Protein AF-A0A0K1NMH3-F1 (afdb_monomer_lite)

Foldseek 3Di:
DDDDDDDDPDDDDDDDDDDDDDDDDPVPVVVVVVVVVVVVVVVVVVVCDWQKAFPDKDAKDKWKQALDDIDDDCNVPDPVVVVQLLCVQVPVVCSNFIKIKIKMWTWIDINVPDTWIKIKIKIFGPDPPDFDDDDDDQWDWDPVDPATWIWGWDADPRMIITITTDADWDDDPNDIDGDDDPVSCCPRPPVVCVVVGDD

pLDDT: mean 78.9, std 21.3, range [30.95, 98.0]

Organism: NCBI:txid1236517

Radius of gyration: 27.89 Å; chains: 1; bounding box: 59×49×96 Å

Secondary structure (DSSP, 8-state):
----------S-------------SHHHHHHHHHHHHHHHHHHHHHHS---EEEEEEEEEEEEEEESSSEESTTTTTS-HHHHHHHHHHHHGGGGGSEEEEEEEEEEEEETTTEEEEEEEEEEEE-SSS--PPP-----EEE-SSSS-EEEEEEEETTEEEEEEE---EEEETTEEEE---HHHHIIIIIGGGGGGG--

Sequence (199 aa):
MNKSALYIMHLTCLFCTCNAQSAFSQTTEKALLHKLDTLQTVADRKKNMPAYRILSSGQTYSLLWTGKVFSGTDNDKADTRLAKAVVKGLNSEWLKHSLKIAIKEVLVLEDSVKQTAVTIIALKSAETKWCINSFDTEYFLLDDFKSPIHAIPYFIDGNAYIVCIIPPCFIVGNEVRPYIDRKSLFENILKPLIDSLIP

Structure (mmCIF, N/CA/C/O backbone):
data_AF-A0A0K1NMH3-F1
#
_entry.id   AF-A0A0K1NMH3-F1
#
loop_
_atom_site.group_PDB
_atom_site.id
_atom_site.type_symbol
_atom_site.label_atom_id
_atom_site.label_alt_id
_atom_site.label_comp_id
_atom_site.label_asym_id
_atom_site.label_entity_id
_atom_site.label_seq_id
_atom_site.pdbx_PDB_ins_code
_atom_site.Cartn_x
_atom_site.Cartn_y
_atom_site.Cartn_z
_atom_site.occupancy
_atom_site.B_iso_or_equiv
_atom_site.auth_seq_id
_atom_site.auth_comp_id
_atom_site.auth_asym_id
_atom_site.auth_atom_id
_atom_site.pdbx_PDB_model_num
ATOM 1 N N . MET A 1 1 ? 9.951 -28.965 -74.272 1.00 30.95 1 MET A N 1
ATOM 2 C CA . MET A 1 1 ? 11.416 -29.101 -74.435 1.00 30.95 1 MET A CA 1
ATOM 3 C C . MET A 1 1 ? 12.078 -27.756 -74.164 1.00 30.95 1 MET A C 1
ATOM 5 O O . MET A 1 1 ? 11.840 -26.829 -74.917 1.00 30.95 1 MET A O 1
ATOM 9 N N . ASN A 1 2 ? 12.831 -27.699 -73.059 1.00 31.09 2 ASN A N 1
ATOM 10 C CA . ASN A 1 2 ? 13.963 -26.836 -72.674 1.00 31.09 2 ASN A CA 1
ATOM 11 C C . ASN A 1 2 ? 14.037 -25.368 -73.133 1.00 31.09 2 ASN A C 1
ATOM 13 O O . ASN A 1 2 ? 14.123 -25.098 -74.327 1.00 31.09 2 ASN A O 1
ATOM 17 N N . LYS A 1 3 ? 14.274 -24.464 -72.165 1.00 33.59 3 LYS A N 1
ATOM 18 C CA . LYS A 1 3 ? 15.582 -23.787 -71.966 1.00 33.59 3 LYS A CA 1
ATOM 19 C C . LYS A 1 3 ? 15.516 -22.780 -70.800 1.00 33.59 3 LYS A C 1
ATOM 21 O O . LYS A 1 3 ? 15.378 -21.581 -71.002 1.00 33.59 3 LYS A O 1
ATOM 26 N N . SER A 1 4 ? 15.672 -23.282 -69.576 1.00 36.75 4 SER A N 1
ATOM 27 C CA . SER A 1 4 ? 16.087 -22.483 -68.415 1.00 36.75 4 SER A CA 1
ATOM 28 C C . SER A 1 4 ? 17.576 -22.727 -68.203 1.00 36.75 4 SER A C 1
ATOM 30 O O . SER A 1 4 ? 17.943 -23.681 -67.530 1.00 36.75 4 SER A O 1
ATOM 32 N N . ALA A 1 5 ? 18.427 -21.941 -68.860 1.00 39.66 5 ALA A N 1
ATOM 33 C CA . ALA A 1 5 ? 19.861 -21.876 -68.581 1.00 39.66 5 ALA A CA 1
ATOM 34 C C . ALA A 1 5 ? 20.491 -20.782 -69.445 1.00 39.66 5 ALA A C 1
ATOM 36 O O . ALA A 1 5 ? 20.784 -21.030 -70.610 1.00 39.66 5 ALA A O 1
ATOM 37 N N . LEU A 1 6 ? 20.686 -19.589 -68.886 1.00 36.25 6 LEU A N 1
ATOM 38 C CA . LEU A 1 6 ? 21.939 -18.835 -68.992 1.00 36.25 6 LEU A CA 1
ATOM 39 C C . LEU A 1 6 ? 21.815 -17.525 -68.207 1.00 36.25 6 LEU A C 1
ATOM 41 O O . LEU A 1 6 ? 20.727 -16.982 -68.077 1.00 36.25 6 LEU A O 1
ATOM 45 N N . TYR A 1 7 ? 22.962 -17.022 -67.758 1.00 33.09 7 TYR A N 1
ATOM 46 C CA . TYR A 1 7 ? 23.167 -15.809 -66.964 1.00 33.09 7 TYR A CA 1
ATOM 47 C C . TYR A 1 7 ? 22.776 -15.906 -65.491 1.00 33.09 7 TYR A C 1
ATOM 49 O O . TYR A 1 7 ? 21.766 -15.373 -65.062 1.00 33.09 7 TYR A O 1
ATOM 57 N N . ILE A 1 8 ? 23.650 -16.534 -64.703 1.00 41.00 8 ILE A N 1
ATOM 58 C CA . ILE A 1 8 ? 24.544 -15.797 -63.791 1.00 41.00 8 ILE A CA 1
ATOM 59 C C . ILE A 1 8 ? 25.850 -16.609 -63.732 1.00 41.00 8 ILE A C 1
ATOM 61 O O . ILE A 1 8 ? 26.089 -17.432 -62.858 1.00 41.00 8 ILE A O 1
ATOM 65 N N . MET A 1 9 ? 26.680 -16.432 -64.762 1.00 33.00 9 MET A N 1
ATOM 66 C CA . MET A 1 9 ? 28.125 -16.607 -64.637 1.00 33.00 9 MET A CA 1
ATOM 67 C C . MET A 1 9 ? 28.676 -15.212 -64.376 1.00 33.00 9 MET A C 1
ATOM 69 O O . MET A 1 9 ? 28.624 -14.382 -65.274 1.00 33.00 9 MET A O 1
ATOM 73 N N . HIS A 1 10 ? 29.107 -14.957 -63.142 1.00 32.97 10 HIS A N 1
ATOM 74 C CA . HIS A 1 10 ? 30.267 -14.136 -62.776 1.00 32.97 10 HIS A CA 1
ATOM 75 C C . HIS A 1 10 ? 30.225 -13.863 -61.269 1.00 32.97 10 HIS A C 1
ATOM 77 O O . HIS A 1 10 ? 29.672 -12.858 -60.846 1.00 32.97 10 HIS A O 1
ATOM 83 N N . LEU A 1 11 ? 30.815 -14.756 -60.467 1.00 35.62 11 LEU A N 1
ATOM 84 C CA . LEU A 1 11 ? 31.850 -14.364 -59.500 1.00 35.62 11 LEU A CA 1
ATOM 85 C C . LEU A 1 11 ? 32.517 -15.609 -58.887 1.00 35.62 11 LEU A C 1
ATOM 87 O O . LEU A 1 11 ? 32.086 -16.168 -57.886 1.00 35.62 11 LEU A O 1
ATOM 91 N N . THR A 1 12 ? 33.581 -16.028 -59.575 1.00 41.44 12 THR A N 1
ATOM 92 C CA . THR A 1 12 ? 34.850 -16.528 -59.019 1.00 41.44 12 THR A CA 1
ATOM 93 C C . THR A 1 12 ? 34.825 -17.668 -57.996 1.00 41.44 12 THR A C 1
ATOM 95 O O . THR A 1 12 ? 34.778 -17.461 -56.787 1.00 41.44 12 THR A O 1
ATOM 98 N N . CYS A 1 13 ? 35.079 -18.873 -58.520 1.00 33.28 13 CYS A N 1
ATOM 99 C CA . CYS A 1 13 ? 35.951 -19.860 -57.887 1.00 33.28 13 CYS A CA 1
ATOM 100 C C . CYS A 1 13 ? 37.308 -19.239 -57.519 1.00 33.28 13 CYS A C 1
ATOM 102 O O . CYS A 1 13 ? 38.044 -18.812 -58.403 1.00 33.28 13 CYS A O 1
ATOM 104 N N . LEU A 1 14 ? 37.618 -19.256 -56.227 1.00 44.34 14 LEU A N 1
ATOM 105 C CA . LEU A 1 14 ? 38.927 -19.297 -55.560 1.00 44.34 14 LEU A CA 1
ATOM 106 C C . LEU A 1 14 ? 38.507 -19.398 -54.081 1.00 44.34 14 LEU A C 1
ATOM 108 O O . LEU A 1 14 ? 37.967 -18.443 -53.546 1.00 44.34 14 LEU A O 1
ATOM 112 N N . PHE A 1 15 ? 38.486 -20.551 -53.416 1.00 36.25 15 PHE A N 1
ATOM 113 C CA . PHE A 1 15 ? 39.602 -21.446 -53.156 1.00 36.25 15 PHE A CA 1
ATOM 114 C C . PHE A 1 15 ? 39.103 -22.877 -52.905 1.00 36.25 15 PHE A C 1
ATOM 116 O O . PHE A 1 15 ? 38.192 -23.106 -52.111 1.00 36.25 15 PHE A O 1
ATOM 123 N N . CYS A 1 16 ? 39.758 -23.842 -53.545 1.00 36.56 16 CYS A N 1
ATOM 124 C CA . CYS A 1 16 ? 39.821 -25.219 -53.075 1.00 36.56 16 CYS A CA 1
ATOM 125 C C . CYS A 1 16 ? 40.961 -25.310 -52.056 1.00 36.56 16 CYS A C 1
ATOM 127 O O . CYS A 1 16 ? 42.100 -25.065 -52.434 1.00 36.56 16 CYS A O 1
ATOM 129 N N . THR A 1 17 ? 40.667 -25.743 -50.832 1.00 35.31 17 THR A N 1
ATOM 130 C CA . THR A 1 17 ? 41.408 -26.824 -50.162 1.00 35.31 17 THR A CA 1
ATOM 131 C C . THR A 1 17 ? 40.507 -27.463 -49.108 1.00 35.31 17 THR A C 1
ATOM 133 O O . THR A 1 17 ? 40.012 -26.816 -48.188 1.00 35.31 17 THR A O 1
ATOM 136 N N . CYS A 1 18 ? 40.279 -28.766 -49.272 1.00 42.31 18 CYS A N 1
ATOM 137 C CA . CYS A 1 18 ? 39.808 -29.644 -48.214 1.00 42.31 18 CYS A CA 1
ATOM 138 C C . CYS A 1 18 ? 40.742 -29.537 -47.009 1.00 42.31 18 CYS A C 1
ATOM 140 O O . CYS A 1 18 ? 41.928 -29.808 -47.150 1.00 42.31 18 CYS A O 1
ATOM 142 N N . ASN A 1 19 ? 40.173 -29.280 -45.836 1.00 38.66 19 ASN A N 1
ATOM 143 C CA . ASN A 1 19 ? 40.664 -29.836 -44.585 1.00 38.66 19 ASN A CA 1
ATOM 144 C C . ASN A 1 19 ? 39.464 -30.477 -43.890 1.00 38.66 19 ASN A C 1
ATOM 146 O O . ASN A 1 19 ? 38.510 -29.802 -43.507 1.00 38.66 19 ASN A O 1
ATOM 150 N N . ALA A 1 20 ? 39.490 -31.803 -43.779 1.00 48.16 20 ALA A N 1
ATOM 151 C CA . ALA A 1 20 ? 38.639 -32.512 -42.845 1.00 48.16 20 ALA A CA 1
ATOM 152 C C . ALA A 1 20 ? 39.034 -32.058 -41.434 1.00 48.16 20 ALA A C 1
ATOM 154 O O . ALA A 1 20 ? 40.148 -32.334 -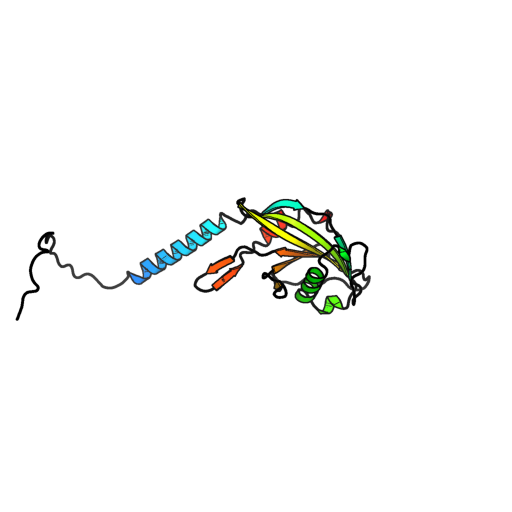40.994 1.00 48.16 20 ALA A O 1
ATOM 155 N N . GLN A 1 21 ? 38.150 -31.349 -40.731 1.00 38.31 21 GLN A N 1
ATOM 156 C CA . GLN A 1 21 ? 38.371 -31.040 -39.323 1.00 38.31 21 GLN A CA 1
ATOM 157 C C . GLN A 1 21 ? 37.042 -30.991 -38.565 1.00 38.31 21 GLN A C 1
ATOM 159 O O . GLN A 1 21 ? 36.255 -30.059 -38.686 1.00 38.31 21 GLN A O 1
ATOM 164 N N . SER A 1 22 ? 36.811 -32.080 -37.828 1.00 36.53 22 SER A N 1
ATOM 165 C CA . SER A 1 22 ? 36.022 -32.180 -36.597 1.00 36.53 22 SER A CA 1
ATOM 166 C C . SER A 1 22 ? 34.743 -31.339 -36.509 1.00 36.53 22 SER A C 1
ATOM 168 O O . SER A 1 22 ? 34.738 -30.212 -36.016 1.00 36.53 22 SER A O 1
ATOM 170 N N . ALA A 1 23 ? 33.618 -31.974 -36.836 1.00 45.12 23 ALA A N 1
ATOM 171 C CA . ALA A 1 23 ? 32.347 -31.649 -36.210 1.00 45.12 23 ALA A CA 1
ATOM 172 C C . ALA A 1 23 ? 32.451 -31.960 -34.709 1.00 45.12 23 ALA A C 1
ATOM 174 O O . ALA A 1 23 ? 32.312 -33.110 -34.322 1.00 45.12 23 ALA A O 1
ATOM 175 N N . PHE A 1 24 ? 32.755 -30.960 -33.881 1.00 39.62 24 PHE A N 1
ATOM 176 C CA . PHE A 1 24 ? 32.316 -30.852 -32.486 1.00 39.62 24 PHE A CA 1
ATOM 177 C C . PHE A 1 24 ? 32.713 -29.467 -31.947 1.00 39.62 24 PHE A C 1
ATOM 179 O O . PHE A 1 24 ? 33.855 -29.049 -32.119 1.00 39.62 24 PHE A O 1
ATOM 186 N N . SER A 1 25 ? 31.782 -28.804 -31.248 1.00 42.34 25 SER A N 1
ATOM 187 C CA . SER A 1 25 ? 31.969 -27.620 -30.370 1.00 42.34 25 SER A CA 1
ATOM 188 C C . SER A 1 25 ? 31.451 -26.238 -30.816 1.00 42.34 25 SER A C 1
ATOM 190 O O . SER A 1 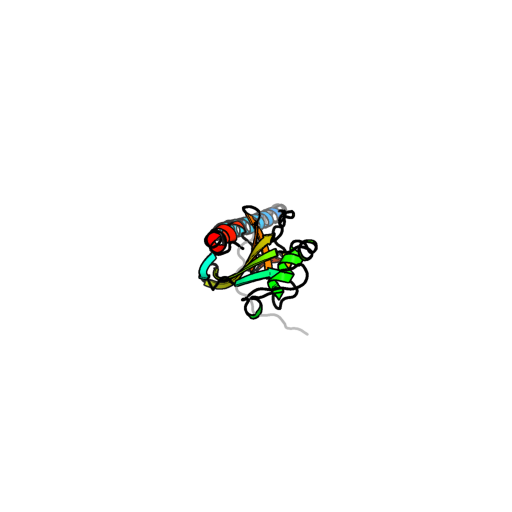25 ? 31.673 -25.277 -30.091 1.00 42.34 25 SER A O 1
ATOM 192 N N . GLN A 1 26 ? 30.659 -26.092 -31.888 1.00 44.09 26 GLN A N 1
ATOM 193 C CA . GLN A 1 26 ? 29.992 -24.793 -32.162 1.00 44.09 26 GLN A CA 1
ATOM 194 C C . GLN A 1 26 ? 28.705 -24.551 -31.350 1.00 44.09 26 GLN A C 1
ATOM 196 O O . GLN A 1 26 ? 28.227 -23.418 -31.258 1.00 44.09 26 GLN A O 1
ATOM 201 N N . THR A 1 27 ? 28.130 -25.587 -30.736 1.00 43.34 27 THR A N 1
ATOM 202 C CA . THR A 1 27 ? 26.895 -25.460 -29.942 1.00 43.34 27 THR A CA 1
ATOM 203 C C . THR A 1 27 ? 27.167 -24.848 -28.567 1.00 43.34 27 THR A C 1
ATOM 205 O O . THR A 1 27 ? 26.376 -24.047 -28.075 1.00 43.34 27 THR A O 1
ATOM 208 N N . THR A 1 28 ? 28.311 -25.180 -27.963 1.00 44.34 28 THR A N 1
ATOM 209 C CA . THR A 1 28 ? 28.691 -24.714 -26.623 1.00 44.34 28 THR A CA 1
ATOM 210 C C . THR A 1 28 ? 29.137 -23.256 -26.642 1.00 44.34 28 THR A C 1
ATOM 212 O O . THR A 1 28 ? 28.771 -22.503 -25.750 1.00 44.34 28 THR A O 1
ATOM 215 N N . GLU A 1 29 ? 29.858 -22.833 -27.683 1.00 40.50 29 GLU A N 1
ATOM 216 C CA . GLU A 1 29 ? 30.345 -21.458 -27.836 1.00 40.50 29 GLU A CA 1
ATOM 217 C C . GLU A 1 29 ? 29.200 -20.467 -28.093 1.00 40.50 29 GLU A C 1
ATOM 219 O O . GLU A 1 29 ? 29.128 -19.436 -27.433 1.00 40.50 29 GLU A O 1
ATOM 224 N N . LYS A 1 30 ? 28.226 -20.814 -28.949 1.00 52.22 30 LYS A N 1
ATOM 225 C CA . LYS A 1 30 ? 27.013 -19.998 -29.149 1.00 52.22 30 LYS A CA 1
ATOM 226 C C . LYS A 1 30 ? 26.133 -19.934 -27.900 1.00 52.22 30 LYS A C 1
ATOM 228 O O . LYS A 1 30 ? 25.586 -18.878 -27.596 1.00 52.22 30 LYS A O 1
ATOM 233 N N . ALA A 1 31 ? 26.010 -21.036 -27.160 1.00 52.66 31 ALA A N 1
ATOM 234 C CA . ALA A 1 31 ? 25.275 -21.056 -25.896 1.00 52.66 31 ALA A CA 1
ATOM 235 C C . ALA A 1 31 ? 25.989 -20.251 -24.796 1.00 52.66 31 ALA A C 1
ATOM 237 O O . ALA A 1 31 ? 25.326 -19.594 -23.995 1.00 52.66 31 ALA A O 1
ATOM 238 N N . LEU A 1 32 ? 27.325 -20.272 -24.766 1.00 50.97 32 LEU A N 1
ATOM 239 C CA . LEU A 1 32 ? 28.142 -19.460 -23.864 1.00 50.97 32 LEU A CA 1
ATOM 240 C C . LEU A 1 32 ? 28.076 -17.979 -24.226 1.00 50.97 32 LEU A C 1
ATOM 242 O O . LEU A 1 32 ? 27.882 -17.177 -23.323 1.00 50.97 32 LEU A O 1
ATOM 246 N N . LEU A 1 33 ? 28.151 -17.628 -25.512 1.00 52.62 33 LEU A N 1
ATOM 247 C CA . LEU A 1 33 ? 27.978 -16.261 -26.007 1.00 52.62 33 LEU A CA 1
ATOM 248 C C . LEU A 1 33 ? 26.583 -15.728 -25.697 1.00 52.62 33 LEU A C 1
ATOM 250 O O . LEU A 1 33 ? 26.479 -14.644 -25.149 1.00 52.62 33 LEU A O 1
ATOM 254 N N . HIS A 1 34 ? 25.524 -16.506 -25.936 1.00 50.47 34 HIS A N 1
ATOM 255 C CA . HIS A 1 34 ? 24.163 -16.108 -25.573 1.00 50.47 34 HIS A CA 1
ATOM 256 C C . HIS A 1 34 ? 24.005 -15.948 -24.056 1.00 50.47 34 HIS A C 1
ATOM 258 O O . HIS A 1 34 ? 23.358 -15.009 -23.602 1.00 50.47 34 HIS A O 1
ATOM 264 N N . LYS A 1 35 ? 24.603 -16.840 -23.251 1.00 51.78 35 LYS A N 1
ATOM 265 C CA . LYS A 1 35 ? 24.610 -16.709 -21.786 1.00 51.78 35 LYS A CA 1
ATOM 266 C C . LYS A 1 35 ? 25.369 -15.467 -21.331 1.00 51.78 35 LYS A C 1
ATOM 268 O O . LYS A 1 35 ? 24.862 -14.769 -20.460 1.00 51.78 35 LYS A O 1
ATOM 273 N N . LEU A 1 36 ? 26.526 -15.180 -21.923 1.00 51.53 36 LEU A N 1
ATOM 274 C CA . LEU A 1 36 ? 27.302 -13.966 -21.677 1.00 51.53 36 LEU A CA 1
ATOM 275 C C . LEU A 1 36 ? 26.504 -12.729 -22.072 1.00 51.53 36 LEU A C 1
ATOM 277 O O . LEU A 1 36 ? 26.330 -11.881 -21.217 1.00 51.53 36 LEU A O 1
ATOM 281 N N . ASP A 1 37 ? 25.905 -12.683 -23.260 1.00 48.38 37 ASP A N 1
ATOM 282 C CA . ASP A 1 37 ? 25.057 -11.572 -23.710 1.00 48.38 37 ASP A CA 1
ATOM 283 C C . ASP A 1 37 ? 23.862 -11.357 -22.779 1.00 48.38 37 ASP A C 1
ATOM 285 O O . ASP A 1 37 ? 23.578 -10.222 -22.401 1.00 48.38 37 ASP A O 1
ATOM 289 N N . THR A 1 38 ? 23.187 -12.427 -22.334 1.00 53.00 38 THR A N 1
ATOM 290 C CA . THR A 1 38 ? 22.116 -12.314 -21.327 1.00 53.00 38 THR A CA 1
ATOM 291 C C . THR A 1 38 ? 22.635 -11.867 -19.963 1.00 53.00 38 THR A C 1
ATOM 293 O O . THR A 1 38 ? 21.977 -11.076 -19.299 1.00 53.00 38 THR A O 1
ATOM 296 N N . LEU A 1 39 ? 23.813 -12.321 -19.528 1.00 50.88 39 LEU A N 1
ATOM 297 C CA . LEU A 1 39 ? 24.428 -11.884 -18.272 1.00 50.88 39 LEU A CA 1
ATOM 298 C C . LEU A 1 39 ? 24.911 -10.435 -18.352 1.00 50.88 39 LEU A C 1
ATOM 300 O O . LEU A 1 39 ? 24.827 -9.726 -17.356 1.00 50.88 39 LEU A O 1
ATOM 304 N N . GLN A 1 40 ? 25.361 -9.987 -19.520 1.00 50.69 40 GLN A N 1
ATOM 305 C CA . GLN A 1 40 ? 25.847 -8.639 -19.786 1.00 50.69 40 GLN A CA 1
ATOM 306 C C . GLN A 1 40 ? 24.678 -7.670 -19.933 1.00 50.69 40 GLN A C 1
ATOM 308 O O . GLN A 1 40 ? 24.672 -6.651 -19.263 1.00 50.69 40 GLN A O 1
ATOM 313 N N . THR A 1 41 ? 23.599 -8.038 -20.633 1.00 52.19 41 THR A N 1
ATOM 314 C CA . THR A 1 41 ? 22.342 -7.266 -20.594 1.00 52.19 41 THR A CA 1
ATOM 315 C C . THR A 1 41 ? 21.720 -7.242 -19.204 1.00 52.19 41 THR A C 1
ATOM 317 O O . THR A 1 41 ? 21.183 -6.212 -18.814 1.00 52.19 41 THR A O 1
ATOM 320 N N . VAL A 1 42 ? 21.796 -8.319 -18.417 1.00 50.22 42 VAL A N 1
ATOM 321 C CA . VAL A 1 42 ? 21.357 -8.302 -17.012 1.00 50.22 42 VAL A CA 1
ATOM 322 C C . VAL A 1 42 ? 22.275 -7.425 -16.154 1.00 50.22 42 VAL A C 1
ATOM 324 O O . VAL A 1 42 ? 21.762 -6.682 -15.326 1.00 50.22 42 VAL A O 1
ATOM 327 N N . ALA A 1 43 ? 23.596 -7.450 -16.353 1.00 49.50 43 ALA A N 1
ATOM 328 C CA . ALA A 1 43 ? 24.564 -6.630 -15.619 1.00 49.50 43 ALA A CA 1
ATOM 329 C C . ALA A 1 43 ? 24.472 -5.138 -15.983 1.00 49.50 43 ALA A C 1
ATOM 331 O O . ALA A 1 43 ? 24.452 -4.295 -15.088 1.00 49.50 43 ALA A O 1
ATOM 332 N N . ASP A 1 44 ? 24.319 -4.810 -17.265 1.00 47.91 44 ASP A N 1
ATOM 333 C CA . ASP A 1 44 ? 24.109 -3.451 -17.766 1.00 47.91 44 ASP A CA 1
ATOM 334 C C . ASP A 1 44 ? 22.732 -2.914 -17.345 1.00 47.91 44 ASP A C 1
ATOM 336 O O . ASP A 1 44 ? 22.615 -1.754 -16.952 1.00 47.91 44 ASP A O 1
ATOM 340 N N . ARG A 1 45 ? 21.695 -3.766 -17.282 1.00 51.56 45 ARG A N 1
ATOM 341 C CA . ARG A 1 45 ? 20.391 -3.411 -16.681 1.00 51.56 45 ARG A CA 1
ATOM 342 C C . ARG A 1 45 ? 20.445 -3.293 -15.157 1.00 51.56 45 ARG A C 1
ATOM 344 O O . ARG A 1 45 ? 19.691 -2.514 -14.592 1.00 51.56 45 ARG A O 1
ATOM 351 N N . LYS A 1 46 ? 21.349 -4.005 -14.476 1.00 46.84 46 LYS A N 1
ATOM 352 C CA . LYS A 1 46 ? 21.608 -3.826 -13.034 1.00 46.84 46 LYS A CA 1
ATOM 353 C C . LYS A 1 46 ? 22.337 -2.509 -12.742 1.00 46.84 46 LYS A C 1
ATOM 355 O O . LYS A 1 46 ? 22.232 -1.996 -11.633 1.00 46.84 46 LYS A O 1
ATOM 360 N N . LYS A 1 47 ? 23.063 -1.968 -13.727 1.00 47.69 47 LYS A N 1
ATOM 361 C CA . LYS A 1 47 ? 23.737 -0.663 -13.661 1.00 47.69 47 LYS A CA 1
ATOM 362 C C . LYS A 1 47 ? 22.769 0.511 -13.877 1.00 47.69 47 LYS A C 1
ATOM 364 O O . LYS A 1 47 ? 23.021 1.591 -13.354 1.00 47.69 47 LYS A O 1
ATOM 369 N N . ASN A 1 48 ? 21.641 0.268 -14.551 1.00 51.19 48 ASN A N 1
ATOM 370 C CA . ASN A 1 48 ? 20.539 1.214 -14.756 1.00 51.19 48 ASN A CA 1
ATOM 371 C C . ASN A 1 48 ? 19.317 0.806 -13.917 1.00 51.19 48 ASN A C 1
ATOM 373 O O . ASN A 1 48 ? 18.282 0.390 -14.430 1.00 51.19 48 ASN A O 1
ATOM 377 N N . MET A 1 49 ? 19.486 0.874 -12.601 1.00 52.06 49 MET A N 1
ATOM 378 C CA . MET A 1 49 ? 18.411 0.736 -11.619 1.00 52.06 49 MET A CA 1
ATOM 379 C C . MET A 1 49 ? 17.382 1.852 -11.863 1.00 52.06 49 MET A C 1
ATOM 381 O O . MET A 1 49 ? 17.826 3.002 -11.950 1.00 52.06 49 MET A O 1
ATOM 385 N N . PRO A 1 50 ? 16.062 1.585 -11.975 1.00 59.62 50 PRO A N 1
ATOM 386 C CA . PRO A 1 50 ? 15.131 2.641 -12.281 1.00 59.62 50 PRO A CA 1
ATOM 387 C C . PRO A 1 50 ? 15.133 3.677 -11.181 1.00 59.62 50 PRO A C 1
ATOM 389 O O . PRO A 1 50 ? 14.799 3.418 -10.015 1.00 59.62 50 PRO A O 1
ATOM 392 N N . ALA A 1 51 ? 15.598 4.855 -11.569 1.00 75.06 51 ALA A N 1
ATOM 393 C CA . ALA A 1 51 ? 15.703 5.986 -10.685 1.00 75.06 51 ALA A CA 1
ATOM 394 C C . ALA A 1 51 ? 14.308 6.591 -10.597 1.00 75.06 51 ALA A C 1
ATOM 396 O O . ALA A 1 51 ? 13.872 7.311 -11.495 1.00 75.06 51 ALA A O 1
ATOM 397 N N . TYR A 1 52 ? 13.593 6.264 -9.524 1.00 87.06 52 TYR A N 1
ATOM 398 C CA . TYR A 1 52 ? 12.399 7.006 -9.167 1.00 87.06 52 TYR A CA 1
ATOM 399 C C . TYR A 1 52 ? 12.814 8.339 -8.562 1.00 87.06 52 TYR A C 1
ATOM 401 O O . TYR A 1 52 ? 13.696 8.404 -7.707 1.00 87.06 52 TYR A O 1
ATOM 409 N N . ARG A 1 53 ? 12.153 9.411 -8.980 1.00 90.06 53 ARG A N 1
ATOM 410 C CA . ARG A 1 53 ? 12.270 10.723 -8.352 1.00 90.06 53 ARG A CA 1
ATOM 411 C C . ARG A 1 53 ? 10.884 11.311 -8.170 1.00 90.06 53 ARG A C 1
ATOM 413 O O . ARG A 1 53 ? 10.120 11.391 -9.125 1.00 90.06 53 ARG A O 1
ATOM 420 N N . ILE A 1 54 ? 10.573 11.775 -6.966 1.00 93.94 54 ILE A N 1
ATOM 421 C CA . ILE A 1 54 ? 9.322 12.491 -6.709 1.00 93.94 54 ILE A CA 1
ATOM 422 C C . ILE A 1 54 ? 9.335 13.809 -7.500 1.00 93.94 54 ILE A C 1
ATOM 424 O O . ILE A 1 54 ? 10.271 14.604 -7.388 1.00 93.94 54 ILE A O 1
ATOM 428 N N . LEU A 1 55 ? 8.304 14.029 -8.316 1.00 93.75 55 LEU A N 1
ATOM 429 C CA . LEU A 1 55 ? 8.056 15.302 -8.998 1.00 93.75 55 LEU A CA 1
ATOM 430 C C . LEU A 1 55 ? 7.151 16.193 -8.160 1.00 93.75 55 LEU A C 1
ATOM 432 O O . LEU A 1 55 ? 7.432 17.373 -7.967 1.00 93.75 55 LEU A O 1
ATOM 436 N N . SER A 1 56 ? 6.072 15.611 -7.654 1.00 93.31 56 SER A N 1
ATOM 437 C CA . SER A 1 56 ? 5.132 16.270 -6.763 1.00 93.31 56 SER A CA 1
ATOM 438 C C . SER A 1 56 ? 4.437 15.237 -5.887 1.00 93.31 56 SER A C 1
ATOM 440 O O . SER A 1 56 ? 4.386 14.046 -6.201 1.00 93.31 56 SER A O 1
ATOM 442 N N . SER A 1 57 ? 3.902 15.702 -4.764 1.00 92.81 57 SER A N 1
ATOM 443 C CA . SER A 1 57 ? 3.045 14.892 -3.909 1.00 92.81 57 SER A CA 1
ATOM 444 C C . SER A 1 57 ? 1.798 15.687 -3.560 1.00 92.81 57 SER A C 1
ATOM 446 O O . SER A 1 57 ? 1.878 16.888 -3.293 1.00 92.81 57 SER A O 1
ATOM 448 N N . GLY A 1 58 ? 0.648 15.026 -3.634 1.00 88.31 58 GLY A N 1
A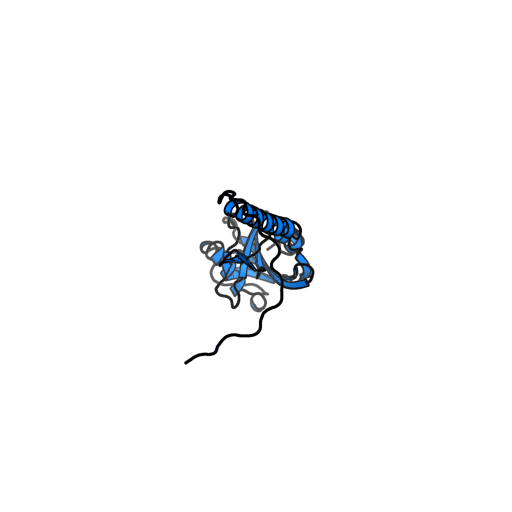TOM 449 C CA . GLY A 1 58 ? -0.640 15.620 -3.316 1.00 88.31 58 GLY A CA 1
ATOM 450 C C . GLY A 1 58 ? -0.875 15.740 -1.812 1.00 88.31 58 GLY A C 1
ATOM 451 O O . GLY A 1 58 ? -0.029 15.388 -0.976 1.00 88.31 58 GLY A O 1
ATOM 452 N N . GLN A 1 59 ? -2.069 16.217 -1.466 1.00 91.12 59 GLN A N 1
ATOM 453 C CA . GLN A 1 59 ? -2.563 16.185 -0.094 1.00 91.12 59 GLN A CA 1
ATOM 454 C C . GLN A 1 59 ? -2.630 14.734 0.416 1.00 91.12 59 GLN A C 1
ATOM 456 O O . GLN A 1 59 ? -2.872 13.803 -0.349 1.00 91.12 59 GLN A O 1
ATOM 461 N N . THR A 1 60 ? -2.383 14.549 1.713 1.00 93.56 60 THR A N 1
ATOM 462 C CA . THR A 1 60 ? -2.642 13.276 2.393 1.00 93.56 60 THR A CA 1
ATOM 463 C C . THR A 1 60 ? -4.104 13.254 2.836 1.00 93.56 60 THR A C 1
ATOM 465 O O . THR A 1 60 ? -4.546 14.184 3.511 1.00 93.56 60 THR A O 1
ATOM 468 N N . TYR A 1 61 ? -4.835 12.206 2.466 1.00 93.12 61 TYR A N 1
ATOM 469 C CA . TYR A 1 61 ? -6.217 11.976 2.882 1.00 93.12 61 TYR A CA 1
ATOM 470 C C . TYR A 1 61 ? -6.267 10.972 4.024 1.00 93.12 61 TYR A C 1
ATOM 472 O O . TYR A 1 61 ? -5.648 9.909 3.931 1.00 93.12 61 TYR A O 1
ATOM 480 N N . SER A 1 62 ? -7.038 11.279 5.064 1.00 93.62 62 SER A N 1
ATOM 481 C CA . SER A 1 62 ? -7.159 10.418 6.241 1.00 93.62 62 SER A CA 1
ATOM 482 C C . SER A 1 62 ? -8.525 9.743 6.296 1.00 93.62 62 SER A C 1
ATOM 484 O O . SER A 1 62 ? -9.572 10.390 6.246 1.00 93.62 62 SER A O 1
ATOM 486 N N . LEU A 1 63 ? -8.516 8.422 6.450 1.00 93.62 63 LEU A N 1
ATOM 487 C CA . LEU A 1 63 ? -9.701 7.581 6.538 1.00 93.62 63 LEU A CA 1
ATOM 488 C C . LEU A 1 63 ? -9.667 6.727 7.804 1.00 93.62 63 LEU A C 1
ATOM 490 O O . LEU A 1 63 ? -8.614 6.283 8.265 1.00 93.62 63 LEU A O 1
ATOM 494 N N . LEU A 1 64 ? -10.854 6.427 8.317 1.00 94.75 64 LEU A N 1
ATOM 495 C CA . LEU A 1 64 ? -11.064 5.430 9.355 1.00 94.75 64 LEU A CA 1
ATOM 496 C C . LEU A 1 64 ? -11.928 4.299 8.797 1.00 94.75 64 LEU A C 1
ATOM 498 O O . LEU A 1 64 ? -13.111 4.491 8.503 1.00 94.75 64 LEU A O 1
ATOM 502 N N . TRP A 1 65 ? -11.351 3.107 8.685 1.00 95.56 65 TRP A N 1
ATOM 503 C CA . TRP A 1 65 ? -12.101 1.877 8.453 1.00 95.56 65 TRP A CA 1
ATOM 504 C C . TRP A 1 65 ? -12.605 1.337 9.792 1.00 95.56 65 TRP A C 1
ATOM 506 O O . TRP A 1 65 ? -11.828 1.168 10.723 1.00 95.56 65 TRP A O 1
ATOM 516 N N . THR A 1 66 ? -13.903 1.058 9.890 1.00 92.88 66 THR A N 1
ATOM 517 C CA . THR A 1 66 ? -14.577 0.654 11.145 1.00 92.88 66 THR A CA 1
ATOM 518 C C . THR A 1 66 ? -14.816 -0.855 11.261 1.00 92.88 66 THR A C 1
ATOM 520 O O . THR A 1 66 ? -15.648 -1.302 12.048 1.00 92.88 66 THR A O 1
ATOM 523 N N . GLY A 1 67 ? -14.187 -1.660 10.404 1.00 88.94 67 GLY A N 1
ATOM 524 C CA . GLY A 1 67 ? -14.520 -3.080 10.249 1.00 88.94 67 GLY A CA 1
ATOM 525 C C . GLY A 1 67 ? -15.688 -3.349 9.283 1.00 88.94 67 GLY A C 1
ATOM 526 O O . GLY A 1 67 ? -15.977 -4.495 8.943 1.00 88.94 67 GLY A O 1
ATOM 527 N N . LYS A 1 68 ? -16.399 -2.299 8.844 1.00 89.56 68 LYS A N 1
ATOM 528 C CA . LYS A 1 68 ? -17.582 -2.412 7.968 1.00 89.56 68 LYS A CA 1
ATOM 529 C C . LYS A 1 68 ? -17.630 -1.350 6.882 1.00 89.56 68 LYS A C 1
ATOM 531 O O . LYS A 1 68 ? -17.917 -1.663 5.727 1.00 89.56 68 LYS A O 1
ATOM 536 N N . VAL A 1 69 ? -17.383 -0.099 7.262 1.00 92.12 69 VAL A N 1
ATOM 537 C CA . VAL A 1 69 ? -17.479 1.061 6.372 1.00 92.12 69 VAL A CA 1
ATOM 538 C C . VAL A 1 69 ? -16.329 2.025 6.619 1.00 92.12 69 VAL A C 1
ATOM 540 O O . VAL A 1 69 ? -15.781 2.087 7.725 1.00 92.12 69 VAL A O 1
ATOM 543 N N . PHE A 1 70 ? -15.982 2.784 5.582 1.00 92.38 70 PHE A N 1
ATOM 544 C CA . PHE A 1 70 ? -15.103 3.934 5.722 1.00 92.38 70 PHE A CA 1
ATOM 545 C C . PHE A 1 70 ? -15.865 5.111 6.331 1.00 92.38 70 PHE A C 1
ATOM 547 O O . PHE A 1 70 ? -17.052 5.314 6.072 1.00 92.38 70 PHE A O 1
ATOM 554 N N . SER A 1 71 ? -15.158 5.871 7.153 1.00 88.19 71 SER A N 1
ATOM 555 C CA . SER A 1 71 ? -15.617 7.076 7.830 1.00 88.19 71 SER A CA 1
ATOM 556 C C . SER A 1 71 ? -14.477 8.094 7.866 1.00 88.19 71 SER A C 1
ATOM 558 O O . SER A 1 71 ? -13.319 7.742 7.631 1.00 88.19 71 SER A O 1
ATOM 560 N N . GLY A 1 72 ? -14.801 9.354 8.147 1.00 79.06 72 GLY A N 1
ATOM 561 C CA . GLY A 1 72 ? -13.841 10.458 8.147 1.00 79.06 72 GLY A CA 1
ATOM 562 C C . GLY A 1 72 ? -14.219 11.555 7.157 1.00 79.06 72 GLY A C 1
ATOM 563 O O . GLY A 1 72 ? -15.141 11.400 6.357 1.00 79.06 72 GLY A O 1
ATOM 564 N N . THR A 1 73 ? -13.513 12.678 7.243 1.00 77.00 73 THR A N 1
ATOM 565 C CA . THR A 1 73 ? -13.787 13.893 6.460 1.00 77.00 73 THR A CA 1
ATOM 566 C C . THR A 1 73 ? -13.347 13.801 5.004 1.00 77.00 73 THR A C 1
ATOM 568 O O . THR A 1 73 ? -13.848 14.571 4.196 1.00 77.00 73 THR A O 1
ATOM 571 N N . ASP A 1 74 ? -12.439 12.877 4.673 1.00 85.31 74 ASP A N 1
ATOM 572 C CA . ASP A 1 74 ? -11.905 12.703 3.314 1.00 85.31 74 ASP A CA 1
ATOM 573 C C . ASP A 1 74 ? -12.473 11.468 2.594 1.00 85.31 74 ASP A C 1
ATOM 575 O O . ASP A 1 74 ? -11.966 11.058 1.550 1.00 85.31 74 ASP A O 1
ATOM 579 N N . ASN A 1 75 ? -13.521 10.849 3.147 1.00 78.31 75 ASN A N 1
ATOM 580 C CA . ASN A 1 75 ? -14.104 9.611 2.619 1.00 78.31 75 ASN A CA 1
ATOM 581 C C . ASN A 1 75 ? -14.647 9.750 1.185 1.00 78.31 75 ASN A C 1
ATOM 583 O O . ASN A 1 75 ? -14.682 8.782 0.433 1.00 78.31 75 ASN A O 1
ATOM 587 N N . ASP A 1 76 ? -15.069 10.953 0.809 1.00 79.94 76 ASP A N 1
ATOM 588 C CA . ASP A 1 76 ? -15.558 11.313 -0.522 1.00 79.94 76 ASP A CA 1
ATOM 589 C C . ASP A 1 76 ? -14.437 11.668 -1.515 1.00 79.94 76 ASP A C 1
ATOM 591 O O . ASP A 1 76 ? -14.674 11.673 -2.722 1.00 79.94 76 ASP A O 1
ATOM 595 N N . LYS A 1 77 ? -13.222 11.947 -1.025 1.00 85.38 77 LYS A N 1
ATOM 596 C CA . LYS A 1 77 ? -12.070 12.382 -1.837 1.00 85.38 77 LYS A CA 1
ATOM 597 C C . LYS A 1 77 ? -11.049 11.279 -2.075 1.00 85.38 77 LYS A C 1
ATOM 599 O O . LYS A 1 77 ? -10.377 11.274 -3.101 1.00 85.38 77 LYS A O 1
ATOM 604 N N . ALA A 1 78 ? -10.899 10.376 -1.115 1.00 87.31 78 ALA A N 1
ATOM 605 C CA . ALA A 1 78 ? -9.892 9.330 -1.154 1.00 87.31 78 ALA A CA 1
ATOM 606 C C . ALA A 1 78 ? -10.369 8.098 -1.944 1.00 87.31 78 ALA A C 1
ATOM 608 O O . ALA A 1 78 ? -11.554 7.758 -1.937 1.00 87.31 78 ALA A O 1
ATOM 609 N N . ASP A 1 79 ? -9.440 7.358 -2.559 1.00 90.81 79 ASP A N 1
ATOM 610 C CA . ASP A 1 79 ? -9.759 6.095 -3.238 1.00 90.81 79 ASP A CA 1
ATOM 611 C C . ASP A 1 79 ? -10.005 4.958 -2.225 1.00 90.81 79 ASP A C 1
ATOM 613 O O . ASP A 1 79 ? -9.155 4.111 -1.930 1.00 90.81 79 ASP A O 1
ATOM 617 N N . THR A 1 80 ? -11.214 4.946 -1.665 1.00 93.12 80 THR A N 1
ATOM 618 C CA . THR A 1 80 ? -11.678 3.939 -0.699 1.00 93.12 80 THR A CA 1
ATOM 619 C C . THR A 1 80 ? -11.734 2.533 -1.297 1.00 93.12 80 THR A C 1
ATOM 621 O O . THR A 1 80 ? -11.558 1.541 -0.581 1.00 93.12 80 THR A O 1
ATOM 624 N N . ARG A 1 81 ? -11.941 2.417 -2.616 1.00 93.81 81 ARG A N 1
ATOM 625 C CA . ARG A 1 81 ? -11.939 1.133 -3.322 1.00 93.81 81 ARG A CA 1
ATOM 626 C C . ARG A 1 81 ? -10.532 0.549 -3.345 1.00 93.81 81 ARG A C 1
ATOM 628 O O . ARG A 1 81 ? -10.375 -0.623 -2.999 1.00 93.81 81 ARG A O 1
ATOM 635 N N . LEU A 1 82 ? -9.528 1.352 -3.696 1.00 94.69 82 LEU A N 1
ATOM 636 C CA . LEU A 1 82 ? -8.123 0.954 -3.659 1.00 94.69 82 LEU A CA 1
ATOM 637 C C . LEU A 1 82 ? -7.679 0.598 -2.241 1.00 94.69 82 LEU A C 1
ATOM 639 O O . LEU A 1 82 ? -7.119 -0.479 -2.042 1.00 94.69 82 LEU A O 1
ATOM 643 N N . ALA A 1 83 ? -8.011 1.422 -1.245 1.00 95.31 83 ALA A N 1
ATOM 644 C CA . ALA A 1 83 ? -7.699 1.124 0.153 1.00 95.31 83 ALA A CA 1
ATOM 645 C C . ALA A 1 83 ? -8.274 -0.225 0.602 1.00 95.31 83 ALA A C 1
ATOM 647 O O . ALA A 1 83 ? -7.562 -1.053 1.172 1.00 95.31 83 ALA A O 1
ATOM 648 N N . LYS A 1 84 ? -9.550 -0.493 0.297 1.00 95.00 84 LYS A N 1
ATOM 649 C CA . LYS A 1 84 ? -10.192 -1.767 0.645 1.00 95.00 84 LYS A CA 1
ATOM 650 C C . LYS A 1 84 ? -9.542 -2.953 -0.067 1.00 95.00 84 LYS A C 1
ATOM 652 O O . LYS A 1 84 ? -9.359 -4.000 0.553 1.00 95.00 84 LYS A O 1
ATOM 657 N N . ALA A 1 85 ? -9.203 -2.795 -1.346 1.00 95.50 85 ALA A N 1
ATOM 658 C CA . ALA A 1 85 ? -8.542 -3.830 -2.133 1.00 95.50 85 ALA A CA 1
ATOM 659 C C . ALA A 1 85 ? -7.144 -4.151 -1.581 1.00 95.50 85 ALA A C 1
ATOM 661 O O . ALA A 1 85 ? -6.813 -5.323 -1.417 1.00 95.50 85 ALA A O 1
ATOM 662 N N . VAL A 1 86 ? -6.370 -3.129 -1.197 1.00 96.19 86 VAL A N 1
ATOM 663 C CA . VAL A 1 86 ? -5.064 -3.293 -0.543 1.00 96.19 86 VAL A CA 1
ATOM 664 C C . VAL A 1 86 ? -5.192 -4.056 0.769 1.00 96.19 86 VAL A C 1
ATOM 666 O O . VAL A 1 86 ? -4.495 -5.050 0.953 1.00 96.19 86 VAL A O 1
ATOM 669 N N . VAL A 1 87 ? -6.103 -3.658 1.664 1.00 95.56 87 VAL A N 1
ATOM 670 C CA . VAL A 1 87 ? -6.281 -4.365 2.946 1.00 95.56 87 VAL A CA 1
ATOM 671 C C . VAL A 1 87 ? -6.686 -5.822 2.707 1.00 95.56 87 VAL A C 1
ATOM 673 O O . VAL A 1 87 ? -6.124 -6.721 3.327 1.00 95.56 87 VAL A O 1
ATOM 676 N N . LYS A 1 88 ? -7.606 -6.077 1.765 1.00 94.25 88 LYS A N 1
ATOM 677 C CA . LYS A 1 88 ? -8.022 -7.439 1.399 1.00 94.25 88 LYS A CA 1
ATOM 678 C C . LYS A 1 88 ? -6.856 -8.279 0.869 1.00 94.25 88 LYS A C 1
ATOM 680 O O . LYS A 1 88 ? -6.744 -9.439 1.257 1.00 94.25 88 LYS A O 1
ATOM 685 N N . GLY A 1 89 ? -6.028 -7.707 -0.007 1.00 93.25 89 GLY A N 1
ATOM 686 C CA . GLY A 1 89 ? -4.888 -8.391 -0.617 1.00 93.25 89 GLY A CA 1
ATOM 687 C C . GLY A 1 89 ? -3.729 -8.642 0.350 1.00 93.25 89 GLY A C 1
ATOM 688 O O . GLY A 1 89 ? -3.050 -9.654 0.221 1.00 93.25 89 GLY A O 1
ATOM 689 N N . LEU A 1 90 ? -3.548 -7.783 1.359 1.00 93.56 90 LEU A N 1
ATOM 690 C CA . LEU A 1 90 ? -2.619 -8.031 2.464 1.00 93.56 90 LEU A CA 1
ATOM 691 C C . LEU A 1 90 ? -3.122 -9.170 3.348 1.00 93.56 90 LEU A C 1
ATOM 693 O O . LEU A 1 90 ? -2.444 -10.176 3.535 1.00 93.56 90 LEU A O 1
ATOM 697 N N . ASN A 1 91 ? -4.309 -8.979 3.924 1.00 93.31 91 ASN A N 1
ATOM 698 C CA . ASN A 1 91 ? -4.969 -9.958 4.764 1.00 93.31 91 ASN A CA 1
ATOM 699 C C . ASN A 1 91 ? -6.442 -9.576 4.946 1.00 93.31 91 ASN A C 1
ATOM 701 O O . ASN A 1 91 ? -6.780 -8.631 5.660 1.00 93.31 91 ASN A O 1
ATOM 705 N N . SER A 1 92 ? -7.340 -10.362 4.354 1.00 93.31 92 SER A N 1
ATOM 706 C CA . SER A 1 92 ? -8.783 -10.118 4.452 1.00 93.31 92 SER A CA 1
ATOM 707 C C . SER A 1 92 ? -9.334 -10.095 5.885 1.00 93.31 92 SER A C 1
ATOM 709 O O . SER A 1 92 ? -10.337 -9.428 6.130 1.00 93.31 92 SER A O 1
ATOM 711 N N . GLU A 1 93 ? -8.666 -10.736 6.849 1.00 93.62 93 GLU A N 1
ATOM 712 C CA . GLU A 1 93 ? -9.067 -10.710 8.258 1.00 93.62 93 GLU A CA 1
ATOM 713 C C . GLU A 1 93 ? -8.873 -9.327 8.891 1.00 93.62 93 GLU A C 1
ATOM 715 O O . GLU A 1 93 ? -9.606 -8.965 9.808 1.00 93.62 93 GLU A O 1
ATOM 720 N N . TRP A 1 94 ? -7.963 -8.498 8.364 1.00 94.62 94 TRP A N 1
ATOM 721 C CA . TRP A 1 94 ? -7.767 -7.125 8.848 1.00 94.62 94 TRP A CA 1
ATOM 722 C C . TRP A 1 94 ? -8.987 -6.244 8.593 1.00 94.62 94 TRP A C 1
ATOM 724 O O . TRP A 1 94 ? -9.214 -5.288 9.328 1.00 94.62 94 TRP A O 1
ATOM 734 N N . LEU A 1 95 ? -9.826 -6.591 7.610 1.00 93.75 95 LEU A N 1
ATOM 735 C CA . LEU A 1 95 ? -11.089 -5.892 7.380 1.00 93.75 95 LEU A CA 1
ATOM 736 C C . LEU A 1 95 ? -12.094 -6.088 8.520 1.00 93.75 95 LEU A C 1
ATOM 738 O O . LEU A 1 95 ? -13.077 -5.359 8.543 1.00 93.75 95 LEU A O 1
ATOM 742 N N . LYS A 1 96 ? -11.870 -7.019 9.456 1.00 94.50 96 LYS A N 1
ATOM 743 C CA . LYS A 1 96 ? -12.698 -7.182 10.664 1.00 94.50 96 LYS A CA 1
ATOM 744 C C . LYS A 1 96 ? -12.311 -6.210 11.782 1.00 94.50 96 LYS A C 1
ATOM 746 O O . LYS A 1 96 ? -13.091 -6.043 12.715 1.00 94.50 96 LYS A O 1
ATOM 751 N N . HIS A 1 97 ? -11.148 -5.572 11.670 1.00 95.38 97 HIS A N 1
ATOM 752 C CA . HIS A 1 97 ? -10.609 -4.639 12.653 1.00 95.38 97 HIS A CA 1
ATOM 753 C C . HIS A 1 97 ? -10.780 -3.191 12.207 1.00 95.38 97 HIS A C 1
ATOM 755 O O . HIS A 1 97 ? -10.932 -2.896 11.019 1.00 95.38 97 HIS A O 1
ATOM 761 N N . SER A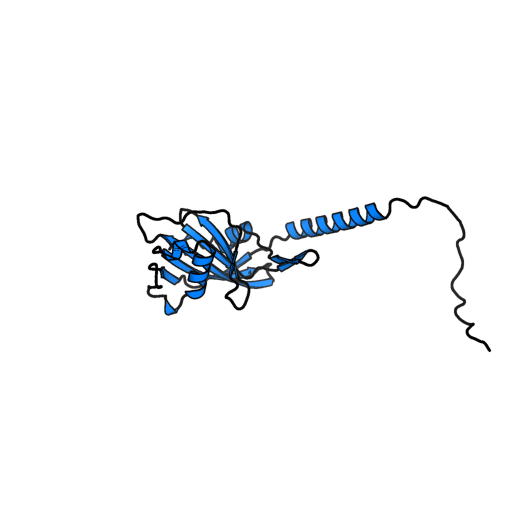 1 98 ? -10.734 -2.273 13.168 1.00 95.62 98 SER A N 1
ATOM 762 C CA . SER A 1 98 ? -10.690 -0.845 12.876 1.00 95.62 98 SER A CA 1
ATOM 763 C C . SER A 1 98 ? -9.275 -0.413 12.484 1.00 95.62 98 SER A C 1
ATOM 765 O O . SER A 1 98 ? -8.308 -0.694 13.195 1.00 95.62 98 SER A O 1
ATOM 767 N N . LEU A 1 99 ? -9.148 0.303 11.364 1.00 96.38 99 LEU A N 1
ATOM 768 C CA . LEU A 1 99 ? -7.866 0.738 10.805 1.00 96.38 99 LEU A CA 1
ATOM 769 C C . LEU A 1 99 ? -7.873 2.246 10.570 1.00 96.38 99 LEU A C 1
ATOM 771 O O . LEU A 1 99 ? -8.794 2.774 9.944 1.00 96.38 99 LEU A O 1
ATOM 775 N N . LYS A 1 100 ? -6.815 2.922 11.016 1.00 95.94 100 LYS A N 1
ATOM 776 C CA . LYS A 1 100 ? -6.469 4.256 10.525 1.00 95.94 100 LYS A CA 1
ATOM 777 C C . LYS A 1 100 ? -5.708 4.108 9.220 1.00 95.94 100 LYS A C 1
ATOM 779 O O . LYS A 1 100 ? -4.811 3.268 9.117 1.00 95.94 100 LYS A O 1
ATOM 784 N N . ILE A 1 101 ? -6.094 4.897 8.230 1.00 96.38 101 ILE A N 1
ATOM 785 C CA . ILE A 1 101 ? -5.583 4.791 6.872 1.00 96.38 101 ILE A CA 1
ATOM 786 C C . ILE A 1 101 ? -5.224 6.190 6.390 1.00 96.38 101 ILE A C 1
ATOM 788 O O . ILE A 1 101 ? -6.063 7.085 6.434 1.00 96.38 101 ILE A O 1
ATOM 792 N N . ALA A 1 102 ? -4.005 6.363 5.898 1.00 95.94 102 ALA A N 1
ATOM 793 C CA . ALA A 1 102 ? -3.592 7.566 5.189 1.00 95.94 102 ALA A CA 1
ATOM 794 C C . ALA A 1 102 ? -3.316 7.215 3.725 1.00 95.94 102 ALA A C 1
ATOM 796 O O . ALA A 1 102 ? -2.636 6.229 3.441 1.00 95.94 102 ALA A O 1
ATOM 797 N N . ILE A 1 103 ? -3.847 8.006 2.796 1.00 95.88 103 ILE A N 1
ATOM 798 C CA . ILE A 1 103 ? -3.655 7.824 1.354 1.00 95.88 103 ILE A CA 1
ATOM 799 C C . ILE A 1 103 ? -2.988 9.066 0.786 1.00 95.88 103 ILE A C 1
ATOM 801 O O . ILE A 1 103 ? -3.424 10.186 1.051 1.00 95.88 103 ILE A O 1
ATOM 805 N N . LYS A 1 104 ? -1.944 8.874 -0.017 1.00 95.44 104 LYS A N 1
ATOM 806 C CA . LYS A 1 104 ? -1.240 9.965 -0.690 1.00 95.44 104 LYS A CA 1
ATOM 807 C C . LYS A 1 104 ? -0.943 9.600 -2.129 1.00 95.44 104 LYS A C 1
ATOM 809 O O . LYS A 1 104 ? -0.338 8.566 -2.406 1.00 95.44 104 LYS A O 1
ATOM 814 N N . GLU A 1 105 ? -1.330 10.486 -3.031 1.00 95.12 105 GLU A N 1
ATOM 815 C CA . GLU A 1 105 ? -0.969 10.397 -4.439 1.00 95.12 105 GLU A CA 1
ATOM 816 C C . GLU A 1 105 ? 0.361 11.110 -4.679 1.00 95.12 105 GLU A C 1
ATOM 818 O O . GLU A 1 105 ? 0.614 12.211 -4.176 1.00 95.12 105 GLU A O 1
ATOM 823 N N . VAL A 1 106 ? 1.230 10.465 -5.443 1.00 95.56 106 VAL A N 1
ATOM 824 C CA . VAL A 1 106 ? 2.584 10.922 -5.729 1.00 95.56 106 VAL A CA 1
ATOM 825 C C . VAL A 1 106 ? 2.824 10.786 -7.220 1.00 95.56 106 VAL A C 1
ATOM 827 O O . VAL A 1 106 ? 2.628 9.720 -7.802 1.00 95.56 106 VAL A O 1
ATOM 830 N N . LEU A 1 107 ? 3.273 11.867 -7.844 1.00 95.56 107 LEU A N 1
ATOM 831 C CA . LEU A 1 107 ? 3.741 11.831 -9.218 1.00 95.56 107 LEU A CA 1
ATOM 832 C C . LEU A 1 107 ? 5.244 11.584 -9.198 1.00 95.56 107 LEU A C 1
ATOM 834 O O . LEU A 1 107 ? 6.003 12.374 -8.627 1.00 95.56 107 LEU A O 1
ATOM 838 N N . VAL A 1 108 ? 5.679 10.491 -9.818 1.00 93.38 108 VAL A N 1
ATOM 839 C CA . VAL A 1 108 ? 7.092 10.116 -9.876 1.00 93.38 108 VAL A CA 1
ATOM 840 C C . VAL A 1 108 ? 7.597 10.165 -11.305 1.00 93.38 108 VAL A C 1
ATOM 842 O O . VAL A 1 108 ? 6.885 9.827 -12.247 1.00 93.38 108 VAL A O 1
ATOM 845 N N . LEU A 1 109 ? 8.843 10.587 -11.461 1.00 89.94 109 LEU A N 1
ATOM 846 C CA . LEU A 1 109 ? 9.605 10.432 -12.683 1.00 89.94 109 LEU A CA 1
ATOM 847 C C . LEU A 1 109 ? 10.371 9.114 -12.593 1.00 89.94 109 LEU A C 1
ATOM 849 O O . LEU A 1 109 ? 11.215 8.944 -11.718 1.00 89.94 109 LEU A O 1
ATOM 853 N N . GLU A 1 110 ? 10.038 8.198 -13.484 1.00 85.88 110 GLU A N 1
ATOM 854 C CA . GLU A 1 110 ? 10.656 6.897 -13.691 1.00 85.88 110 GLU A CA 1
ATOM 855 C C . GLU A 1 110 ? 11.713 7.043 -14.795 1.00 85.88 110 GLU A C 1
ATOM 857 O O . GLU A 1 110 ? 11.422 7.529 -15.895 1.00 85.88 110 GLU A O 1
ATOM 862 N N . ASP A 1 111 ? 12.962 6.694 -14.475 1.00 78.62 111 ASP A N 1
ATOM 863 C CA . ASP A 1 111 ? 14.108 6.727 -15.397 1.00 78.62 111 ASP A CA 1
ATOM 864 C C . ASP A 1 111 ? 14.377 8.075 -16.065 1.00 78.62 111 ASP A C 1
ATOM 866 O O . ASP A 1 111 ? 14.946 8.155 -17.148 1.00 78.62 111 ASP A O 1
ATOM 870 N N . SER A 1 112 ? 13.988 9.172 -15.415 1.00 73.88 112 SER A N 1
ATOM 871 C CA . SER A 1 112 ? 14.065 10.528 -15.981 1.00 73.88 112 SER A CA 1
ATOM 872 C C . SER A 1 112 ? 13.242 10.748 -17.260 1.00 73.88 112 SER A C 1
ATOM 874 O O . SER A 1 112 ? 13.365 11.798 -17.886 1.00 73.88 112 SER A O 1
ATOM 876 N N . VAL A 1 113 ? 12.387 9.794 -17.644 1.00 77.25 113 VAL A N 1
ATOM 877 C CA . VAL A 1 113 ? 11.664 9.812 -18.925 1.00 77.25 113 VAL A CA 1
ATOM 878 C C . VAL A 1 113 ? 10.160 9.798 -18.709 1.00 77.25 113 VAL A C 1
ATOM 880 O O . VAL A 1 113 ? 9.442 10.618 -19.282 1.00 77.25 113 VAL A O 1
ATOM 883 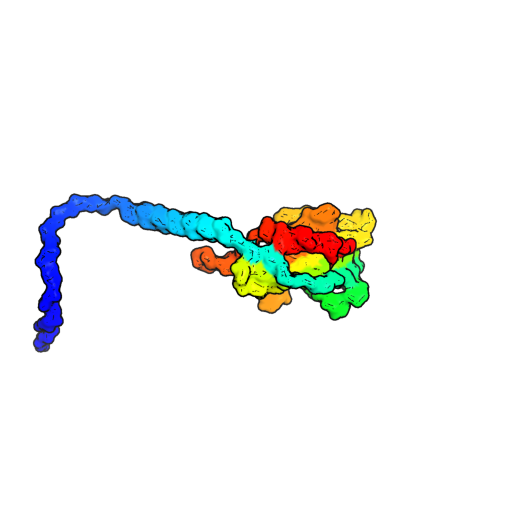N N . LYS A 1 114 ? 9.660 8.871 -17.893 1.00 86.06 114 LYS A N 1
ATOM 884 C CA . LYS A 1 114 ? 8.228 8.595 -17.799 1.00 86.06 114 LYS A CA 1
ATOM 885 C C . LYS A 1 114 ? 7.661 9.133 -16.497 1.00 86.06 114 LYS A C 1
ATOM 887 O O . LYS A 1 114 ? 8.190 8.867 -15.427 1.00 86.06 114 LYS A O 1
ATOM 892 N N . GLN A 1 115 ? 6.558 9.866 -16.582 1.00 90.19 115 GLN A N 1
ATOM 893 C CA . GLN A 1 115 ? 5.791 10.226 -15.395 1.00 90.19 115 GLN A CA 1
ATOM 894 C C . GLN A 1 115 ? 4.811 9.102 -15.064 1.00 90.19 115 GLN A C 1
ATOM 896 O O . GLN A 1 115 ? 4.019 8.694 -15.915 1.00 90.19 115 GLN A O 1
ATOM 901 N N . THR A 1 116 ? 4.867 8.617 -13.831 1.00 89.88 116 THR A N 1
ATOM 902 C CA . THR A 1 116 ? 4.028 7.530 -13.333 1.00 89.88 116 THR A CA 1
ATOM 903 C C . THR A 1 116 ? 3.325 7.997 -12.060 1.00 89.88 116 THR A C 1
ATOM 905 O O . THR A 1 116 ? 3.932 8.614 -11.185 1.00 89.88 116 THR A O 1
ATOM 908 N N . ALA A 1 117 ? 2.024 7.727 -11.960 1.00 92.06 117 ALA A N 1
ATOM 909 C CA . ALA A 1 117 ? 1.276 7.951 -10.731 1.00 92.06 117 ALA A CA 1
ATOM 910 C C . ALA A 1 117 ? 1.514 6.786 -9.765 1.00 92.06 117 ALA A C 1
ATOM 912 O O . ALA A 1 117 ? 1.418 5.617 -10.144 1.00 92.06 117 ALA A O 1
ATOM 913 N N . VAL A 1 118 ? 1.812 7.120 -8.517 1.00 95.44 118 VAL A N 1
ATOM 914 C CA . VAL A 1 118 ? 1.992 6.187 -7.409 1.00 95.44 118 VAL A CA 1
ATOM 915 C C . VAL A 1 118 ? 1.021 6.575 -6.311 1.00 95.44 118 VAL A C 1
ATOM 917 O O . VAL A 1 118 ? 0.919 7.744 -5.953 1.00 95.44 118 VAL A O 1
ATOM 920 N N . THR A 1 119 ? 0.313 5.599 -5.755 1.00 96.69 119 THR A N 1
ATOM 921 C CA . THR A 1 119 ? -0.493 5.815 -4.549 1.00 96.69 119 THR A CA 1
ATOM 922 C C . THR A 1 119 ? 0.171 5.117 -3.380 1.00 96.69 119 THR A C 1
ATOM 924 O O . THR A 1 119 ? 0.475 3.930 -3.460 1.00 96.69 119 THR A O 1
ATOM 927 N N . ILE A 1 120 ? 0.405 5.842 -2.292 1.00 98.00 120 ILE A N 1
ATOM 928 C CA . ILE A 1 120 ? 0.912 5.275 -1.047 1.00 98.00 120 ILE A CA 1
ATOM 929 C C . ILE A 1 120 ? -0.249 5.168 -0.069 1.00 98.00 120 ILE A C 1
ATOM 931 O O . ILE A 1 120 ? -0.940 6.155 0.179 1.00 98.00 120 ILE A O 1
ATOM 935 N N . ILE A 1 121 ? -0.447 3.975 0.483 1.00 97.62 121 ILE A N 1
ATOM 936 C CA . ILE A 1 121 ? -1.445 3.707 1.517 1.00 97.62 121 ILE A CA 1
ATOM 937 C C . ILE A 1 121 ? -0.712 3.292 2.781 1.00 97.62 121 ILE A C 1
ATOM 939 O O . ILE A 1 121 ? -0.046 2.260 2.799 1.00 97.62 121 ILE A O 1
ATOM 943 N N . ALA A 1 122 ? -0.832 4.086 3.834 1.00 97.50 122 ALA A N 1
ATOM 944 C CA . ALA A 1 122 ? -0.330 3.752 5.153 1.00 97.50 122 ALA A CA 1
ATOM 945 C C . ALA A 1 122 ? -1.485 3.265 6.033 1.00 97.50 122 ALA A C 1
ATOM 947 O O . ALA A 1 122 ? -2.569 3.843 6.024 1.00 97.50 122 ALA A O 1
ATOM 948 N N . LEU A 1 123 ? -1.255 2.188 6.775 1.00 96.94 123 LEU A N 1
ATOM 949 C CA . LEU A 1 123 ? -2.229 1.504 7.612 1.00 96.94 123 LEU A CA 1
ATOM 950 C C . LEU A 1 123 ? -1.686 1.383 9.032 1.00 96.94 123 LEU A C 1
ATOM 952 O O . LEU A 1 123 ? -0.544 0.963 9.243 1.00 96.94 123 LEU A O 1
ATOM 956 N N . LYS A 1 124 ? -2.550 1.663 10.003 1.00 96.06 124 LYS A N 1
ATOM 957 C CA . LYS A 1 124 ? -2.299 1.443 11.424 1.00 96.06 124 LYS A CA 1
ATOM 958 C C . LYS A 1 124 ? -3.547 0.879 12.085 1.00 96.06 124 LYS A C 1
ATOM 960 O O . LYS A 1 124 ? -4.667 1.235 11.723 1.00 96.06 124 LYS A O 1
ATOM 965 N N . SER A 1 125 ? -3.365 0.027 13.088 1.00 95.19 125 SER A N 1
ATOM 966 C CA . SER A 1 125 ? -4.482 -0.367 13.946 1.00 95.19 125 SER A CA 1
ATOM 967 C C . SER A 1 125 ? -5.076 0.856 14.654 1.00 95.19 125 SER A C 1
ATOM 969 O O . SER A 1 125 ? -4.349 1.672 15.224 1.00 95.19 125 SER A O 1
ATOM 971 N N . ALA A 1 126 ? -6.402 0.977 14.633 1.00 94.62 126 ALA A N 1
ATOM 972 C CA . ALA A 1 126 ? -7.128 1.928 15.473 1.00 94.62 126 ALA A CA 1
ATOM 973 C C . ALA A 1 126 ? -7.509 1.325 16.842 1.00 94.62 126 ALA A C 1
ATOM 975 O O . ALA A 1 126 ? -8.095 2.010 17.678 1.00 94.62 126 ALA A O 1
ATOM 976 N N . GLU A 1 127 ? -7.193 0.050 17.074 1.00 93.06 127 GLU A N 1
ATOM 977 C CA . GLU A 1 127 ? -7.543 -0.705 18.275 1.00 93.06 127 GLU A CA 1
ATOM 978 C C . GLU A 1 127 ? -6.360 -0.797 19.243 1.00 93.06 127 GLU A C 1
ATOM 980 O O . GLU A 1 127 ? -5.199 -0.831 18.846 1.00 93.06 127 GLU A O 1
ATOM 985 N N . THR A 1 128 ? -6.647 -0.896 20.541 1.00 87.75 128 THR A N 1
ATOM 986 C CA . THR A 1 128 ? -5.609 -0.987 21.582 1.00 87.75 128 THR A CA 1
ATOM 987 C C . THR A 1 128 ? -5.045 -2.395 21.774 1.00 87.75 128 THR A C 1
ATOM 989 O O . THR A 1 128 ? -3.947 -2.540 22.302 1.00 87.75 128 THR A O 1
ATOM 992 N N . LYS A 1 129 ? -5.786 -3.440 21.381 1.00 89.44 129 LYS A N 1
ATOM 993 C CA . LYS A 1 129 ? -5.449 -4.857 21.637 1.00 89.44 129 LYS A CA 1
ATOM 994 C C . LYS A 1 129 ? -5.112 -5.657 20.379 1.00 89.44 129 LYS A C 1
ATOM 996 O O . LYS A 1 129 ? -4.895 -6.862 20.464 1.00 89.44 129 LYS A O 1
ATOM 1001 N N . TRP A 1 130 ? -5.094 -5.002 19.227 1.00 93.19 130 TRP A N 1
ATOM 1002 C CA . TRP A 1 130 ? -4.784 -5.622 17.950 1.00 93.19 130 TRP A CA 1
ATOM 1003 C C . TRP A 1 130 ? -3.777 -4.753 17.209 1.00 93.19 130 TRP A C 1
ATOM 1005 O O . TRP A 1 130 ? -3.879 -3.527 17.237 1.00 93.19 130 TRP A O 1
ATOM 1015 N N . CYS A 1 131 ? -2.794 -5.375 16.570 1.00 89.25 131 CYS A N 1
ATOM 1016 C CA . CYS A 1 131 ? -1.775 -4.694 15.785 1.00 89.25 131 CYS A CA 1
ATOM 1017 C C . CYS A 1 131 ? -1.626 -5.355 14.416 1.00 89.25 131 CYS A C 1
ATOM 1019 O O . CYS A 1 131 ? -2.005 -6.508 14.202 1.00 89.25 131 CYS A O 1
ATOM 1021 N N . ILE A 1 132 ? -1.067 -4.591 13.484 1.00 90.81 132 ILE A N 1
ATOM 1022 C CA . ILE A 1 132 ? -0.746 -5.091 12.157 1.00 90.81 132 ILE A CA 1
ATOM 1023 C C . ILE A 1 132 ? 0.517 -5.949 12.261 1.00 90.81 132 ILE A C 1
ATOM 1025 O O . ILE A 1 132 ? 1.587 -5.456 12.614 1.00 90.81 132 ILE A O 1
ATOM 1029 N N . ASN A 1 133 ? 0.381 -7.231 11.934 1.00 87.00 133 ASN A N 1
ATOM 1030 C CA . ASN A 1 133 ? 1.511 -8.149 11.844 1.00 87.00 133 ASN A CA 1
ATOM 1031 C C . ASN A 1 133 ? 2.234 -7.964 10.505 1.00 87.00 133 ASN A C 1
ATOM 1033 O O . ASN A 1 133 ? 1.589 -7.806 9.467 1.00 87.00 133 ASN A O 1
ATOM 1037 N N . SER A 1 134 ? 3.564 -8.029 10.523 1.00 88.19 134 SER A N 1
ATOM 1038 C CA . SER A 1 134 ? 4.362 -8.096 9.300 1.00 88.19 134 SER A CA 1
ATOM 1039 C C . SER A 1 134 ? 4.363 -9.508 8.719 1.00 88.19 134 SER A C 1
ATOM 1041 O O . SER A 1 134 ? 4.175 -10.501 9.424 1.00 88.19 134 SER A O 1
ATOM 1043 N N . PHE A 1 135 ? 4.581 -9.596 7.412 1.00 86.56 135 PHE A N 1
ATOM 1044 C CA . PHE A 1 135 ? 4.767 -10.854 6.699 1.00 86.56 135 PHE A CA 1
ATOM 1045 C C . PHE A 1 135 ? 5.633 -10.637 5.458 1.00 86.56 135 PHE A C 1
ATOM 1047 O O . PHE A 1 135 ? 5.783 -9.510 4.978 1.00 86.56 135 PHE A O 1
ATOM 1054 N N . ASP A 1 136 ? 6.205 -11.724 4.947 1.00 84.62 136 ASP A N 1
ATOM 1055 C CA . ASP A 1 136 ? 7.148 -11.698 3.831 1.00 84.62 136 ASP A CA 1
ATOM 1056 C C . ASP A 1 136 ? 6.430 -11.886 2.487 1.00 84.62 136 ASP A C 1
ATOM 1058 O O . ASP A 1 136 ? 6.474 -12.943 1.863 1.00 84.62 136 ASP A O 1
ATOM 1062 N N . THR A 1 137 ? 5.705 -10.849 2.070 1.00 89.00 137 THR A N 1
ATOM 1063 C CA . THR A 1 137 ? 5.143 -10.752 0.717 1.00 89.00 137 THR A CA 1
ATOM 1064 C C . THR A 1 137 ? 5.901 -9.670 -0.032 1.00 89.00 137 THR A C 1
ATOM 1066 O O . THR A 1 137 ? 5.960 -8.525 0.419 1.00 89.00 137 THR A O 1
ATOM 1069 N N . GLU A 1 138 ? 6.476 -10.008 -1.187 1.00 89.88 138 GLU A N 1
ATOM 1070 C CA . GLU A 1 138 ? 7.199 -9.023 -1.995 1.00 89.88 138 GLU A CA 1
ATOM 1071 C C . GLU A 1 138 ? 6.268 -7.989 -2.618 1.00 89.88 138 GLU A C 1
ATOM 1073 O O . GLU A 1 138 ? 6.523 -6.788 -2.527 1.00 89.88 138 GLU A O 1
ATOM 1078 N N . TYR A 1 139 ? 5.193 -8.466 -3.240 1.00 94.38 139 TYR A N 1
ATOM 1079 C CA . TYR A 1 139 ? 4.099 -7.676 -3.781 1.00 94.38 139 TYR A CA 1
ATOM 1080 C C . TYR A 1 139 ? 2.899 -8.588 -4.052 1.00 94.38 139 TYR A C 1
ATOM 1082 O O . TYR A 1 139 ? 3.022 -9.813 -4.063 1.00 94.38 139 TYR A O 1
ATOM 1090 N N . PHE A 1 140 ? 1.742 -7.992 -4.311 1.00 94.12 140 PHE A N 1
ATOM 1091 C CA . PHE A 1 140 ? 0.570 -8.696 -4.827 1.00 94.12 140 PHE A CA 1
ATOM 1092 C C . PHE A 1 140 ? -0.145 -7.846 -5.877 1.00 94.12 140 PHE A C 1
ATOM 1094 O O . PHE A 1 140 ? 0.044 -6.629 -5.950 1.00 94.12 140 PHE A O 1
ATOM 1101 N N . LEU A 1 141 ? -0.937 -8.504 -6.721 1.00 93.88 141 LEU A N 1
ATOM 1102 C CA . LEU A 1 141 ? -1.699 -7.856 -7.782 1.00 93.88 141 LEU A CA 1
ATOM 1103 C C . LEU A 1 141 ? -3.080 -7.439 -7.283 1.00 93.88 141 LEU A C 1
ATOM 1105 O O . LEU A 1 141 ? -3.756 -8.191 -6.586 1.00 93.88 141 LEU A O 1
ATOM 1109 N N . LEU A 1 142 ? -3.497 -6.250 -7.699 1.00 93.00 142 LEU A N 1
ATOM 1110 C CA . LEU A 1 142 ? -4.867 -5.771 -7.620 1.00 93.00 142 LEU A CA 1
ATOM 1111 C C . LEU A 1 142 ? -5.431 -5.764 -9.044 1.00 93.00 142 LEU A C 1
ATOM 1113 O O . LEU A 1 142 ? -5.195 -4.836 -9.821 1.00 93.00 142 LEU A O 1
ATOM 1117 N N . ASP A 1 143 ? -6.122 -6.840 -9.398 1.00 79.44 143 ASP A N 1
ATOM 1118 C CA . ASP A 1 143 ? -6.680 -7.116 -10.727 1.00 79.44 143 ASP A CA 1
ATOM 1119 C C . ASP A 1 143 ? -8.089 -6.541 -10.931 1.00 79.44 143 ASP A C 1
ATOM 1121 O O . ASP A 1 143 ? -8.509 -6.322 -12.063 1.00 79.44 143 ASP A O 1
ATOM 1125 N N . ASP A 1 144 ? -8.777 -6.181 -9.847 1.00 82.31 144 ASP A N 1
ATOM 1126 C CA . ASP A 1 144 ? -10.075 -5.500 -9.870 1.00 82.31 144 ASP A CA 1
ATOM 1127 C C . ASP A 1 144 ? -10.025 -4.074 -10.475 1.00 82.31 144 ASP A C 1
ATOM 1129 O O . ASP A 1 144 ? -11.019 -3.348 -10.423 1.00 82.31 144 ASP A O 1
ATOM 1133 N N . PHE A 1 145 ? -8.901 -3.620 -11.035 1.00 85.00 145 PHE A N 1
ATOM 1134 C CA . PHE A 1 145 ? -8.712 -2.279 -11.601 1.00 85.00 145 PHE A CA 1
ATOM 1135 C C . PHE A 1 145 ? -8.478 -2.339 -13.114 1.00 85.00 145 PHE A C 1
ATOM 1137 O O . PHE A 1 145 ? -8.063 -3.355 -13.659 1.00 85.00 145 PHE A O 1
ATOM 1144 N N . LYS A 1 146 ? -8.725 -1.223 -13.820 1.00 83.19 146 LYS A N 1
ATOM 1145 C CA . LYS A 1 146 ? -8.558 -1.145 -15.290 1.00 83.19 146 LYS A CA 1
ATOM 1146 C C . LYS A 1 146 ? -7.155 -1.544 -15.767 1.00 83.19 146 LYS A C 1
ATOM 1148 O O . LYS A 1 146 ? -7.006 -1.988 -16.900 1.00 83.19 146 LYS A O 1
ATOM 1153 N N . SER A 1 147 ? -6.160 -1.360 -14.907 1.00 82.81 147 SER A N 1
ATOM 1154 C CA . SER A 1 147 ? -4.776 -1.753 -15.130 1.00 82.81 147 SER A CA 1
ATOM 1155 C C . SER A 1 147 ? -4.291 -2.543 -13.915 1.00 82.81 147 SER A C 1
ATOM 1157 O O . SER A 1 147 ? -4.702 -2.210 -12.802 1.00 82.81 147 SER A O 1
ATOM 1159 N N . PRO A 1 148 ? -3.406 -3.539 -14.092 1.00 84.44 148 PRO A N 1
ATOM 1160 C CA . PRO A 1 148 ? -2.901 -4.343 -12.986 1.00 84.44 148 PRO A CA 1
ATOM 1161 C C . PRO A 1 148 ? -2.000 -3.495 -12.083 1.00 84.44 148 PRO A C 1
ATOM 1163 O O . PRO A 1 148 ? -0.853 -3.188 -12.422 1.00 84.44 148 PRO A O 1
ATOM 1166 N N . ILE A 1 149 ? -2.529 -3.108 -10.925 1.00 94.00 149 ILE A N 1
ATOM 1167 C CA . ILE A 1 149 ? -1.779 -2.359 -9.917 1.00 94.00 149 ILE A CA 1
ATOM 1168 C C . ILE A 1 149 ? -1.017 -3.369 -9.064 1.00 94.00 149 ILE A C 1
ATOM 1170 O O . ILE A 1 149 ? -1.599 -4.309 -8.526 1.00 94.00 149 ILE A O 1
ATOM 1174 N N . HIS A 1 150 ? 0.289 -3.172 -8.932 1.00 94.94 150 HIS A N 1
ATOM 1175 C CA . HIS A 1 150 ? 1.116 -3.927 -8.004 1.00 94.94 150 HIS A CA 1
ATOM 1176 C C . HIS A 1 150 ? 1.153 -3.178 -6.678 1.00 94.94 150 HIS A C 1
ATOM 1178 O O . HIS A 1 150 ? 1.462 -1.986 -6.645 1.00 94.94 150 HIS A O 1
ATOM 1184 N N . ALA A 1 151 ? 0.835 -3.881 -5.598 1.00 97.06 151 ALA A N 1
ATOM 1185 C CA . ALA A 1 151 ? 0.888 -3.379 -4.237 1.00 97.06 151 ALA A CA 1
ATOM 1186 C C . ALA A 1 151 ? 2.121 -3.960 -3.536 1.00 97.06 151 ALA A C 1
ATOM 1188 O O . ALA A 1 151 ? 2.213 -5.171 -3.336 1.00 97.06 151 ALA A O 1
ATOM 1189 N N . ILE A 1 152 ? 3.074 -3.096 -3.183 1.00 97.25 152 ILE A N 1
ATOM 1190 C CA . ILE A 1 152 ? 4.350 -3.462 -2.563 1.00 97.25 152 ILE A CA 1
ATOM 1191 C C . ILE A 1 152 ? 4.309 -3.060 -1.082 1.00 97.25 152 ILE A C 1
ATOM 1193 O O . ILE A 1 152 ? 4.359 -1.860 -0.792 1.00 97.25 152 ILE A O 1
ATOM 1197 N N . PRO A 1 153 ? 4.209 -4.015 -0.139 1.00 97.44 153 PRO A N 1
ATOM 1198 C CA . PRO A 1 153 ? 4.166 -3.707 1.284 1.00 97.44 153 PRO A CA 1
ATOM 1199 C C . PRO A 1 153 ? 5.555 -3.467 1.898 1.00 97.44 153 PRO A C 1
ATOM 1201 O O . PRO A 1 153 ? 6.544 -4.126 1.560 1.00 97.44 153 PRO A O 1
ATOM 1204 N N . TYR A 1 154 ? 5.587 -2.556 2.869 1.00 96.19 154 TYR A N 1
ATOM 1205 C CA . TYR A 1 154 ? 6.701 -2.219 3.749 1.00 96.19 154 TYR A CA 1
ATOM 1206 C C . TYR A 1 154 ? 6.174 -2.103 5.180 1.00 96.19 154 TYR A C 1
ATOM 1208 O O . TYR A 1 154 ? 5.241 -1.347 5.440 1.00 96.19 154 TYR A O 1
ATOM 1216 N N . PHE A 1 155 ? 6.770 -2.831 6.119 1.00 94.94 155 PHE A N 1
ATOM 1217 C CA . PHE A 1 155 ? 6.362 -2.814 7.524 1.00 94.94 155 PHE A CA 1
ATOM 1218 C C . PHE A 1 155 ? 7.397 -2.058 8.350 1.00 94.94 155 PHE A C 1
ATOM 1220 O O . PHE A 1 155 ? 8.557 -2.463 8.393 1.00 94.94 155 PHE A O 1
ATOM 1227 N N . ILE A 1 156 ? 6.991 -0.943 8.960 1.00 92.88 156 ILE A N 1
ATOM 1228 C CA . ILE A 1 156 ? 7.895 -0.004 9.638 1.00 92.88 156 ILE A CA 1
ATOM 1229 C C . ILE A 1 156 ? 7.205 0.495 10.906 1.00 92.88 156 ILE A C 1
ATOM 1231 O O . ILE A 1 156 ? 6.087 1.013 10.848 1.00 92.88 156 ILE A O 1
ATOM 1235 N N . ASP A 1 157 ? 7.862 0.315 12.051 1.00 89.75 157 ASP A N 1
ATOM 1236 C CA . ASP A 1 157 ? 7.409 0.793 13.365 1.00 89.75 157 ASP A CA 1
ATOM 1237 C C . ASP A 1 157 ? 5.951 0.425 13.701 1.00 89.75 157 ASP A C 1
ATOM 1239 O O . ASP A 1 157 ? 5.179 1.228 14.225 1.00 89.75 157 ASP A O 1
ATOM 1243 N N . GLY A 1 158 ? 5.549 -0.806 13.360 1.00 88.19 158 GLY A N 1
ATOM 1244 C CA . GLY A 1 158 ? 4.200 -1.328 13.618 1.00 88.19 158 GLY A CA 1
ATOM 1245 C C . GLY A 1 158 ? 3.108 -0.822 12.665 1.00 88.19 158 GLY A C 1
ATOM 1246 O O . GLY A 1 158 ? 1.933 -1.122 12.880 1.00 88.19 158 GLY A O 1
ATOM 1247 N N . ASN A 1 159 ? 3.476 -0.085 11.615 1.00 93.56 159 ASN A N 1
ATOM 1248 C CA . ASN A 1 159 ? 2.577 0.353 10.547 1.00 93.56 159 ASN A CA 1
ATOM 1249 C C . ASN A 1 159 ? 2.888 -0.407 9.252 1.00 93.56 159 ASN A C 1
ATOM 1251 O O . ASN A 1 159 ? 4.028 -0.823 9.021 1.00 93.56 159 ASN A O 1
ATOM 1255 N N . ALA A 1 160 ? 1.887 -0.550 8.386 1.00 96.50 160 ALA A N 1
ATOM 1256 C CA . ALA A 1 160 ? 2.080 -1.059 7.032 1.00 96.50 160 ALA A CA 1
ATOM 1257 C C . ALA A 1 160 ? 1.965 0.084 6.025 1.00 96.50 160 ALA A C 1
ATOM 1259 O O . ALA A 1 160 ? 0.951 0.770 5.982 1.00 96.50 160 ALA A O 1
ATOM 1260 N N . TYR A 1 161 ? 2.983 0.261 5.196 1.00 97.69 161 TYR A N 1
ATOM 1261 C CA . TYR A 1 161 ? 3.009 1.201 4.084 1.00 97.69 161 TYR A CA 1
ATOM 1262 C C . TYR A 1 161 ? 2.988 0.411 2.784 1.00 97.69 161 TYR A C 1
ATOM 1264 O O . TYR A 1 161 ? 3.786 -0.501 2.594 1.00 97.69 161 TYR A O 1
ATOM 1272 N N . ILE A 1 162 ? 2.075 0.743 1.883 1.00 97.94 162 ILE A N 1
ATOM 1273 C CA . ILE A 1 162 ? 1.871 0.021 0.636 1.00 97.94 162 ILE A CA 1
ATOM 1274 C C . ILE A 1 162 ? 2.038 0.996 -0.510 1.00 97.94 162 ILE A C 1
ATOM 1276 O O . ILE A 1 162 ? 1.264 1.942 -0.651 1.00 97.94 162 ILE A O 1
ATOM 1280 N N . VAL A 1 163 ? 3.042 0.742 -1.341 1.00 97.69 163 VAL A N 1
ATOM 1281 C CA . VAL A 1 163 ? 3.262 1.477 -2.583 1.00 97.69 163 VAL A CA 1
ATOM 1282 C C . VAL A 1 163 ? 2.479 0.775 -3.687 1.00 97.69 163 VAL A C 1
ATOM 1284 O O . VAL A 1 163 ? 2.780 -0.364 -4.034 1.00 97.69 163 VAL A O 1
ATOM 1287 N N . CYS A 1 164 ? 1.459 1.444 -4.216 1.00 97.00 164 CYS A N 1
ATOM 1288 C CA . CYS A 1 164 ? 0.634 0.983 -5.327 1.00 97.00 164 CYS A CA 1
ATOM 1289 C C . CYS A 1 164 ? 1.114 1.642 -6.623 1.00 97.00 164 CYS A C 1
ATOM 1291 O O . CYS A 1 164 ? 1.062 2.868 -6.754 1.00 97.00 164 CYS A O 1
ATOM 1293 N N . ILE A 1 165 ? 1.582 0.839 -7.577 1.00 94.44 165 ILE A N 1
ATOM 1294 C CA . ILE A 1 165 ? 2.159 1.313 -8.841 1.00 94.44 165 ILE A CA 1
ATOM 1295 C C . ILE A 1 165 ? 1.836 0.343 -9.979 1.00 94.44 165 ILE A C 1
ATOM 1297 O O . ILE A 1 165 ? 1.645 -0.851 -9.762 1.00 94.44 165 ILE A O 1
ATOM 1301 N N . ILE A 1 166 ? 1.803 0.847 -11.210 1.00 91.56 166 ILE A N 1
ATOM 1302 C CA . ILE A 1 166 ? 1.884 0.018 -12.416 1.00 91.56 166 ILE A CA 1
ATOM 1303 C C . ILE A 1 166 ? 3.358 0.024 -12.846 1.00 91.56 166 ILE A C 1
ATOM 1305 O O . ILE A 1 166 ? 3.800 1.011 -13.443 1.00 91.56 166 ILE A O 1
ATOM 1309 N N . PRO A 1 167 ? 4.144 -1.008 -12.489 1.00 88.44 167 PRO A N 1
ATOM 1310 C CA . PRO A 1 167 ? 5.572 -1.019 -12.758 1.00 88.44 167 PRO A CA 1
ATOM 1311 C C . PRO A 1 167 ? 5.850 -1.185 -14.259 1.00 88.44 167 PRO A C 1
ATOM 1313 O O . PRO A 1 167 ? 4.997 -1.686 -15.002 1.00 88.44 167 PRO A O 1
ATOM 1316 N N . PRO A 1 168 ? 7.054 -0.816 -14.722 1.00 84.25 168 PRO A N 1
ATOM 1317 C CA . PRO A 1 168 ? 7.524 -1.235 -16.033 1.00 84.25 168 PRO A CA 1
ATOM 1318 C C . PRO A 1 168 ? 7.563 -2.765 -16.116 1.00 84.25 168 PRO A C 1
ATOM 1320 O O . PRO A 1 168 ? 7.896 -3.450 -15.147 1.00 84.25 168 PRO A O 1
ATOM 1323 N N . CYS A 1 169 ? 7.250 -3.307 -17.291 1.00 82.50 169 CYS A N 1
ATOM 1324 C CA . CYS A 1 169 ? 7.296 -4.742 -17.552 1.00 82.50 169 CYS A CA 1
ATOM 1325 C C . CYS A 1 169 ? 8.369 -5.062 -18.590 1.00 82.50 169 CYS A C 1
ATOM 1327 O O . CYS A 1 169 ? 8.580 -4.305 -19.538 1.00 82.50 169 CYS A O 1
ATOM 1329 N N . PHE A 1 170 ? 9.011 -6.215 -18.446 1.00 78.81 170 PHE A N 1
ATOM 1330 C CA . PHE A 1 170 ? 9.967 -6.739 -19.413 1.00 78.81 170 PHE A CA 1
ATOM 1331 C C . PHE A 1 170 ? 9.587 -8.154 -19.825 1.00 78.81 170 PHE A C 1
ATOM 1333 O O . PHE A 1 170 ? 8.949 -8.895 -19.079 1.00 78.81 170 PHE A O 1
ATOM 1340 N N . ILE A 1 171 ? 9.987 -8.517 -21.039 1.00 81.06 171 ILE A N 1
ATOM 1341 C CA . ILE A 1 171 ? 9.768 -9.850 -21.585 1.00 81.06 171 ILE A CA 1
ATOM 1342 C C . ILE A 1 171 ? 11.003 -10.697 -21.271 1.00 81.06 171 ILE A C 1
ATOM 1344 O O . ILE A 1 171 ? 12.123 -10.331 -21.635 1.00 81.06 171 ILE A O 1
ATOM 1348 N N . VAL A 1 172 ? 10.800 -11.823 -20.590 1.00 82.38 172 VAL A N 1
ATOM 1349 C CA . VAL A 1 172 ? 11.814 -12.859 -20.363 1.00 82.38 172 VAL A CA 1
ATOM 1350 C C . VAL A 1 172 ? 11.353 -14.124 -21.068 1.00 82.38 172 VAL A C 1
ATOM 1352 O O . VAL A 1 172 ? 10.426 -14.794 -20.615 1.00 82.38 172 VAL A O 1
ATOM 1355 N N . GLY A 1 173 ? 11.982 -14.449 -22.198 1.00 85.50 173 GLY A N 1
ATOM 1356 C CA . GLY A 1 173 ? 11.484 -15.512 -23.071 1.00 85.50 173 GLY A CA 1
ATOM 1357 C C . GLY A 1 173 ? 10.080 -15.170 -23.573 1.00 85.50 173 GLY A C 1
ATOM 1358 O O . GLY A 1 173 ? 9.920 -14.193 -24.296 1.00 85.50 173 GLY A O 1
ATOM 1359 N N . ASN A 1 174 ? 9.077 -15.939 -23.142 1.00 87.31 174 ASN A N 1
ATOM 1360 C CA . ASN A 1 174 ? 7.666 -15.724 -23.488 1.00 87.31 174 ASN A CA 1
ATOM 1361 C C . ASN A 1 174 ? 6.832 -15.148 -22.325 1.00 87.31 174 ASN A C 1
ATOM 1363 O O . ASN A 1 174 ? 5.615 -15.040 -22.446 1.00 87.31 174 ASN A O 1
ATOM 1367 N N . GLU A 1 175 ? 7.456 -14.800 -21.197 1.00 81.94 175 GLU A N 1
ATOM 1368 C CA . GLU A 1 175 ? 6.761 -14.282 -20.015 1.00 81.94 175 GLU A CA 1
ATOM 1369 C C . GLU A 1 175 ? 6.943 -12.771 -19.874 1.00 81.94 175 GLU A C 1
ATOM 1371 O O . GLU A 1 175 ? 8.059 -12.257 -19.962 1.00 81.94 175 GLU A O 1
ATOM 1376 N N . VAL A 1 176 ? 5.851 -12.061 -19.586 1.00 80.44 176 VAL A N 1
ATOM 1377 C CA . VAL A 1 176 ? 5.884 -10.654 -19.171 1.00 80.44 176 VAL A CA 1
ATOM 1378 C C . VAL A 1 176 ? 6.045 -10.610 -17.656 1.00 80.44 176 VAL A C 1
ATOM 1380 O O . VAL A 1 176 ? 5.208 -11.147 -16.933 1.00 80.44 176 VAL A O 1
ATOM 1383 N N . ARG A 1 177 ? 7.111 -9.974 -17.166 1.00 82.19 177 ARG A N 1
ATOM 1384 C CA . ARG A 1 177 ? 7.402 -9.850 -15.733 1.00 82.19 177 ARG A CA 1
ATOM 1385 C C . ARG A 1 177 ? 7.472 -8.381 -15.315 1.00 82.19 177 ARG A C 1
ATOM 1387 O O . ARG A 1 177 ? 8.059 -7.584 -16.053 1.00 82.19 177 ARG A O 1
ATOM 1394 N N . PRO A 1 178 ? 6.906 -8.009 -14.153 1.00 87.06 178 PRO A N 1
ATOM 1395 C CA . PRO A 1 178 ? 7.056 -6.664 -13.623 1.00 87.06 178 PRO A CA 1
ATOM 1396 C C . PRO A 1 178 ? 8.487 -6.453 -13.125 1.00 87.06 178 PRO A C 1
ATOM 1398 O O . PRO A 1 178 ? 9.092 -7.341 -12.522 1.00 87.06 178 PRO A O 1
ATOM 1401 N N . TYR A 1 179 ? 9.031 -5.263 -13.353 1.00 86.94 179 TYR A N 1
ATOM 1402 C CA . TYR A 1 179 ? 10.283 -4.832 -12.752 1.00 86.94 179 TYR A CA 1
ATOM 1403 C C . TYR A 1 179 ? 9.981 -4.007 -11.503 1.00 86.94 179 TYR A C 1
ATOM 1405 O O . TYR A 1 179 ? 9.505 -2.875 -11.584 1.00 86.94 179 TYR A O 1
ATOM 1413 N N . ILE A 1 180 ? 10.264 -4.583 -10.336 1.00 89.19 180 ILE A N 1
ATOM 1414 C CA . ILE A 1 180 ? 10.030 -3.951 -9.037 1.00 89.19 180 ILE A CA 1
ATOM 1415 C C . ILE A 1 180 ? 11.343 -3.941 -8.265 1.00 89.19 180 ILE A C 1
ATOM 1417 O O . ILE A 1 180 ? 11.777 -4.958 -7.730 1.00 89.19 180 ILE A O 1
ATOM 1421 N N . ASP A 1 181 ? 11.956 -2.766 -8.165 1.00 89.44 181 ASP A N 1
ATOM 1422 C CA . ASP A 1 181 ? 13.054 -2.541 -7.235 1.00 89.44 181 ASP A CA 1
ATOM 1423 C C . ASP A 1 181 ? 12.500 -2.008 -5.910 1.00 89.44 181 ASP A C 1
ATOM 1425 O O . ASP A 1 181 ? 12.318 -0.801 -5.722 1.00 89.44 181 ASP A O 1
ATOM 1429 N N . ARG A 1 182 ? 12.234 -2.928 -4.974 1.00 92.19 182 ARG A N 1
ATOM 1430 C CA . ARG A 1 182 ? 11.704 -2.587 -3.645 1.00 92.19 182 ARG A CA 1
ATOM 1431 C C . ARG A 1 182 ? 12.607 -1.613 -2.890 1.00 92.19 182 ARG A C 1
ATOM 1433 O O . ARG A 1 182 ? 12.089 -0.805 -2.121 1.00 92.19 182 ARG A O 1
ATOM 1440 N N . LYS A 1 183 ? 13.927 -1.672 -3.094 1.00 91.94 183 LYS A N 1
ATOM 1441 C CA . LYS A 1 183 ? 14.881 -0.782 -2.424 1.00 91.94 183 LYS A CA 1
ATOM 1442 C C . LYS A 1 183 ? 14.795 0.628 -3.000 1.00 91.94 183 LYS A C 1
ATOM 1444 O O . LYS A 1 183 ? 14.726 1.577 -2.227 1.00 91.94 183 LYS A O 1
ATOM 1449 N N . SER A 1 184 ? 14.750 0.765 -4.326 1.00 90.88 184 SER A N 1
ATOM 1450 C CA . SER A 1 184 ? 14.568 2.068 -4.985 1.00 90.88 184 SER A CA 1
ATOM 1451 C C . SER A 1 184 ? 13.227 2.702 -4.607 1.00 90.88 184 SER A C 1
ATOM 1453 O O . SER A 1 184 ? 13.190 3.867 -4.217 1.00 90.88 184 SER A O 1
ATOM 1455 N N . LEU A 1 185 ? 12.133 1.930 -4.631 1.00 93.50 185 LEU A N 1
ATOM 1456 C CA . LEU A 1 185 ? 10.812 2.394 -4.188 1.00 93.50 185 LEU A CA 1
ATOM 1457 C C . LEU A 1 185 ? 10.831 2.852 -2.718 1.00 93.50 185 LEU A C 1
ATOM 1459 O O . LEU A 1 185 ? 10.250 3.884 -2.382 1.00 93.50 185 LEU A O 1
ATOM 1463 N N . PHE A 1 186 ? 11.528 2.125 -1.840 1.00 94.75 186 PHE A N 1
ATOM 1464 C CA . PHE A 1 186 ? 11.661 2.520 -0.441 1.00 94.75 186 PHE A CA 1
ATOM 1465 C C . PHE A 1 186 ? 12.440 3.830 -0.285 1.00 94.75 186 PHE A C 1
ATOM 1467 O O . PHE A 1 186 ? 11.908 4.791 0.260 1.00 94.75 186 PHE A O 1
ATOM 1474 N N . GLU A 1 187 ? 13.681 3.882 -0.769 1.00 94.50 187 GLU A N 1
ATOM 1475 C CA . GLU A 1 187 ? 14.585 5.014 -0.535 1.00 94.50 187 GLU A CA 1
ATOM 1476 C C . GLU A 1 187 ? 14.135 6.291 -1.254 1.00 94.50 187 GLU A C 1
ATOM 1478 O O . GLU A 1 187 ? 14.250 7.379 -0.694 1.00 94.50 187 GLU A O 1
ATOM 1483 N N . ASN A 1 188 ? 13.599 6.171 -2.471 1.00 93.50 188 ASN A N 1
ATOM 1484 C CA . ASN A 1 188 ? 13.334 7.328 -3.326 1.00 93.50 188 ASN A CA 1
ATOM 1485 C C . ASN A 1 188 ? 11.876 7.804 -3.313 1.00 93.50 188 ASN A C 1
ATOM 1487 O O . ASN A 1 188 ? 11.609 8.932 -3.726 1.00 93.50 188 ASN A O 1
ATOM 1491 N N . ILE A 1 189 ? 10.931 6.963 -2.875 1.00 94.50 189 ILE A N 1
ATOM 1492 C CA . ILE A 1 189 ? 9.502 7.313 -2.831 1.00 94.50 189 ILE A CA 1
ATOM 1493 C C . ILE A 1 189 ? 8.968 7.269 -1.404 1.00 94.50 189 ILE A C 1
ATOM 1495 O O . ILE A 1 189 ? 8.457 8.276 -0.921 1.00 94.50 189 ILE A O 1
ATOM 1499 N N . LEU A 1 190 ? 9.053 6.120 -0.729 1.00 96.06 190 LEU A N 1
ATOM 1500 C CA . LEU A 1 190 ? 8.379 5.951 0.558 1.00 96.06 190 LEU A CA 1
ATOM 1501 C C . LEU A 1 190 ? 9.080 6.723 1.680 1.00 96.06 190 LEU A C 1
ATOM 1503 O O . LEU A 1 190 ? 8.452 7.546 2.341 1.00 96.06 190 LEU A O 1
ATOM 1507 N N . LYS A 1 191 ? 10.377 6.486 1.884 1.00 95.69 191 LYS A N 1
ATOM 1508 C CA . LYS A 1 191 ? 11.169 7.045 2.986 1.00 95.69 191 LYS A CA 1
ATOM 1509 C C . LYS A 1 191 ? 11.095 8.577 3.084 1.00 95.69 191 LYS A C 1
ATOM 1511 O O . LYS A 1 191 ? 10.882 9.052 4.195 1.00 95.69 191 LYS A O 1
ATOM 1516 N N . PRO A 1 192 ? 11.168 9.360 1.986 1.00 95.25 192 PRO A N 1
ATOM 1517 C CA . PRO A 1 192 ? 11.014 10.817 2.052 1.00 95.25 192 PRO A CA 1
ATOM 1518 C C . PRO A 1 192 ? 9.621 11.295 2.491 1.00 95.25 192 PRO A C 1
ATOM 1520 O O . PRO A 1 192 ? 9.454 12.471 2.799 1.00 95.25 192 PRO A O 1
ATOM 1523 N N . LEU A 1 193 ? 8.612 10.417 2.471 1.00 95.62 193 LEU A N 1
ATOM 1524 C CA . LEU A 1 193 ? 7.210 10.760 2.706 1.00 95.62 193 LEU A CA 1
ATOM 1525 C C . LEU A 1 193 ? 6.628 10.155 3.991 1.00 95.62 193 LEU A C 1
ATOM 1527 O O . LEU A 1 193 ? 5.511 10.536 4.346 1.00 95.62 193 LEU A O 1
ATOM 1531 N N . ILE A 1 194 ? 7.347 9.261 4.686 1.00 93.94 194 ILE A N 1
ATOM 1532 C CA . ILE A 1 194 ? 6.858 8.529 5.874 1.00 93.94 194 ILE A CA 1
ATOM 1533 C C . ILE A 1 194 ? 6.260 9.474 6.922 1.00 93.94 194 ILE A C 1
ATOM 1535 O O . ILE A 1 194 ? 5.132 9.259 7.360 1.00 93.94 194 ILE A O 1
ATOM 1539 N N . ASP A 1 195 ? 6.958 10.558 7.258 1.00 90.62 195 ASP A N 1
ATOM 1540 C CA . ASP A 1 195 ? 6.512 11.489 8.304 1.00 90.62 195 ASP A CA 1
ATOM 1541 C C . ASP A 1 195 ? 5.197 12.199 7.940 1.00 90.62 195 ASP A C 1
ATOM 1543 O O . ASP A 1 195 ? 4.399 12.542 8.810 1.00 90.62 195 ASP A O 1
ATOM 1547 N N . SER A 1 196 ? 4.930 12.374 6.641 1.00 88.19 196 SER A N 1
ATOM 1548 C CA . SER A 1 196 ? 3.684 12.964 6.123 1.00 88.19 196 SER A CA 1
ATOM 1549 C C . SER A 1 196 ? 2.529 11.962 5.976 1.00 88.19 196 SER A C 1
ATOM 1551 O O . SER A 1 196 ? 1.431 12.338 5.553 1.00 88.19 196 SER A O 1
ATOM 1553 N N . LEU A 1 197 ? 2.800 10.68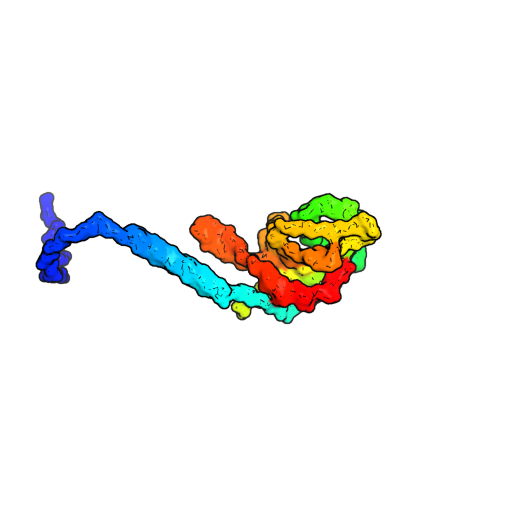7 6.265 1.00 88.94 197 LEU A N 1
ATOM 1554 C CA . LEU A 1 197 ? 1.938 9.529 6.024 1.00 88.94 197 LEU A CA 1
ATOM 1555 C C . LEU A 1 197 ? 1.577 8.774 7.308 1.00 88.94 197 LEU A C 1
ATOM 1557 O O . LEU A 1 197 ? 0.989 7.698 7.220 1.00 88.94 197 LEU A O 1
ATOM 1561 N N . ILE A 1 198 ? 1.917 9.309 8.483 1.00 79.50 198 ILE A N 1
ATOM 1562 C CA . ILE A 1 198 ? 1.586 8.685 9.768 1.00 79.50 198 ILE A CA 1
ATOM 1563 C C . ILE A 1 198 ? 0.049 8.626 9.920 1.00 79.50 198 ILE A C 1
ATOM 1565 O O . ILE A 1 198 ? -0.576 9.688 9.979 1.00 79.50 198 ILE A O 1
ATOM 1569 N N . PRO A 1 199 ? -0.563 7.425 9.988 1.00 67.00 199 PRO A N 1
ATOM 1570 C CA . PRO A 1 199 ? -2.018 7.269 10.082 1.00 67.00 199 PRO A CA 1
ATOM 1571 C C . PRO A 1 199 ? -2.598 7.548 11.478 1.00 67.00 199 PRO A C 1
ATOM 1573 O O . PRO A 1 199 ? -1.964 7.199 12.509 1.00 67.00 199 PRO A O 1
#